Protein AF-A0AA36J0Y0-F1 (afdb_monomer_lite)

Radius of gyration: 24.02 Å; chains: 1; bounding box: 69×48×55 Å

pLDDT: mean 86.37, std 13.77, range [33.88, 96.88]

Organism: NCBI:txid2562239

Secondary structure (DSSP, 8-state):
-------TTTT-----HHHHHHHHHHHHS-HHHHHHHHHHHHHHHHHHHHHTHHHHHHHHHTS-HHHHHHHTT--HHHHHHHHHHTT-S-THHHHHHHH---SSSPPP--TTS-------SS-HHHHHHHHHHHHHHHHHSPPP---HHHHHHHHHHHHHHHHTTS-----SSHHHHHHHHTSS-----------PPP----

Sequence (202 aa):
MAKTSVRPMDAADHVEAVTNKALEANCNFHPDLIRLERKKSLLQAKLMAKKLEEQEELFHANLPHCLARVLEGKRILLWEQLLLRYNYDDMAVLRFMKEGVPLVGCHDSPDCYPLKLKPASLTEEDLAQSAVWRRKAMLNRRSAELDPSHVDHLEETAGEELQAGFLEGPFESERAVTEFFGHDRWSVVRRFVLVQGSEADR

Structure (mmCIF, N/CA/C/O backbone):
data_AF-A0AA36J0Y0-F1
#
_entry.id   AF-A0AA36J0Y0-F1
#
loop_
_atom_site.group_PDB
_atom_site.id
_atom_site.type_symbol
_atom_site.label_atom_id
_atom_site.label_alt_id
_atom_site.label_comp_id
_atom_site.label_asym_id
_atom_site.label_entity_id
_atom_site.label_seq_id
_atom_site.pdbx_PDB_ins_code
_atom_site.Cartn_x
_atom_site.Cartn_y
_atom_site.Cartn_z
_atom_site.occupancy
_atom_site.B_iso_or_equiv
_atom_site.auth_seq_id
_atom_site.auth_comp_id
_atom_site.auth_asym_id
_atom_site.auth_atom_id
_atom_site.pdbx_PDB_model_num
ATOM 1 N N . MET A 1 1 ? -48.295 18.769 -12.370 1.00 34.50 1 MET A N 1
ATOM 2 C CA . MET A 1 1 ? -47.453 17.854 -11.571 1.00 34.50 1 MET A CA 1
ATOM 3 C C . MET A 1 1 ? -46.026 17.983 -12.074 1.00 34.50 1 MET A C 1
ATOM 5 O O . MET A 1 1 ? -45.707 17.448 -13.128 1.00 34.50 1 MET A O 1
ATOM 9 N N . ALA A 1 2 ? -45.221 18.819 -11.416 1.00 33.88 2 ALA A N 1
ATOM 10 C CA . ALA A 1 2 ? -43.841 19.060 -11.822 1.00 33.88 2 ALA A CA 1
ATOM 11 C C . ALA A 1 2 ? -42.995 17.839 -11.446 1.00 33.88 2 ALA A C 1
ATOM 13 O O . ALA A 1 2 ? -42.980 17.432 -10.287 1.00 33.88 2 ALA A O 1
ATOM 14 N N . LYS A 1 3 ? -42.338 17.235 -12.440 1.00 43.72 3 LYS A N 1
ATOM 15 C CA . LYS A 1 3 ? -41.326 16.201 -12.221 1.00 43.72 3 LYS A CA 1
ATOM 16 C C . LYS A 1 3 ? -40.193 16.832 -11.418 1.00 43.72 3 LYS A C 1
ATOM 18 O O . LYS A 1 3 ? -39.594 17.801 -11.879 1.00 43.72 3 LYS A O 1
ATOM 23 N N . THR A 1 4 ? -39.927 16.307 -10.228 1.00 41.53 4 THR A N 1
ATOM 24 C CA . THR A 1 4 ? -38.763 16.679 -9.425 1.00 41.53 4 THR A CA 1
ATOM 25 C C . THR A 1 4 ? -37.516 16.398 -10.259 1.00 41.53 4 THR A C 1
ATOM 27 O O . THR A 1 4 ? -37.224 15.249 -10.586 1.00 41.53 4 THR A O 1
ATOM 30 N N . SER A 1 5 ? -36.840 17.457 -10.696 1.00 42.69 5 SER A N 1
ATOM 31 C CA . SER A 1 5 ? -35.603 17.354 -11.462 1.00 42.69 5 SER A CA 1
ATOM 32 C C . SER A 1 5 ? -34.499 16.906 -10.512 1.00 42.69 5 SER A C 1
ATOM 34 O O . SER A 1 5 ? -33.991 17.723 -9.751 1.00 42.69 5 SER A O 1
ATOM 36 N N . VAL A 1 6 ? -34.150 15.621 -10.542 1.00 45.47 6 VAL A N 1
ATOM 37 C CA . VAL A 1 6 ? -32.972 15.091 -9.843 1.00 45.47 6 VAL A CA 1
ATOM 38 C C . VAL A 1 6 ? -31.745 15.726 -10.490 1.00 45.47 6 VAL A C 1
ATOM 40 O O . VAL A 1 6 ? -31.506 15.525 -11.685 1.00 45.47 6 VAL A O 1
ATOM 43 N N . ARG A 1 7 ? -31.003 16.557 -9.753 1.00 50.50 7 ARG A N 1
ATOM 44 C CA . ARG A 1 7 ? -29.736 17.089 -10.261 1.00 50.50 7 ARG A CA 1
ATOM 45 C C . ARG A 1 7 ? -28.701 15.959 -10.254 1.00 50.50 7 ARG A C 1
ATOM 47 O O . ARG A 1 7 ? -28.748 15.113 -9.368 1.00 50.50 7 ARG A O 1
ATOM 54 N N . PRO A 1 8 ? -27.719 15.949 -11.170 1.00 49.47 8 PRO A N 1
ATOM 55 C CA . PRO A 1 8 ? -26.674 14.919 -11.206 1.00 49.47 8 PRO A CA 1
ATOM 56 C C . PRO A 1 8 ? -25.879 14.761 -9.895 1.00 49.47 8 PRO A C 1
ATOM 58 O O . PRO A 1 8 ? -25.329 13.695 -9.651 1.00 49.47 8 PRO A O 1
ATOM 61 N N . MET A 1 9 ? -25.842 15.803 -9.053 1.00 53.31 9 MET A N 1
ATOM 62 C CA . MET A 1 9 ? -25.218 15.780 -7.721 1.00 53.31 9 MET A CA 1
ATOM 63 C C . MET A 1 9 ? -26.113 15.175 -6.628 1.00 53.31 9 MET A C 1
ATOM 65 O O . MET A 1 9 ? -25.588 14.661 -5.651 1.00 53.31 9 MET A O 1
ATOM 69 N N . ASP A 1 10 ? -27.438 15.147 -6.807 1.00 47.75 10 ASP A N 1
ATOM 70 C CA . ASP A 1 10 ? -28.372 14.572 -5.822 1.00 47.75 10 ASP A CA 1
ATOM 71 C C . ASP A 1 10 ? -28.294 13.027 -5.784 1.00 47.75 10 ASP A C 1
ATOM 73 O O . ASP A 1 10 ? -28.895 12.384 -4.928 1.00 47.75 10 ASP A O 1
ATOM 77 N N . ALA A 1 11 ? -27.560 12.410 -6.719 1.00 50.78 11 ALA A N 1
ATOM 78 C CA . ALA A 1 11 ? -27.294 10.972 -6.757 1.00 50.78 11 ALA A CA 1
ATOM 79 C C . ALA A 1 11 ? -26.075 10.545 -5.908 1.00 50.78 11 ALA A C 1
ATOM 81 O O . ALA A 1 11 ? -25.795 9.350 -5.826 1.00 50.78 11 ALA A O 1
ATOM 82 N N . ALA A 1 12 ? -25.337 11.495 -5.315 1.00 52.06 12 ALA A N 1
ATOM 83 C CA . ALA A 1 12 ? -24.046 11.249 -4.663 1.00 52.06 12 ALA A CA 1
ATOM 84 C C . ALA A 1 12 ? -24.097 11.159 -3.123 1.00 52.06 12 ALA A C 1
ATOM 86 O O . ALA A 1 12 ? -23.091 10.813 -2.508 1.00 52.06 12 ALA A O 1
ATOM 87 N N . ASP A 1 13 ? -25.248 11.401 -2.491 1.00 53.84 13 ASP A N 1
ATOM 88 C CA . ASP A 1 13 ? -25.378 11.420 -1.026 1.00 53.84 13 ASP A CA 1
ATOM 89 C C . ASP A 1 13 ? -25.690 10.034 -0.438 1.00 53.84 13 ASP A C 1
ATOM 91 O O . ASP A 1 13 ? -26.648 9.855 0.317 1.00 53.84 13 ASP A O 1
ATOM 95 N N . HIS A 1 14 ? -24.886 9.017 -0.759 1.00 66.69 14 HIS A N 1
ATOM 96 C CA . HIS A 1 14 ? -24.928 7.768 0.007 1.00 66.69 14 HIS A CA 1
ATOM 97 C C . HIS A 1 14 ? -23.923 7.835 1.156 1.00 66.69 14 HIS A C 1
ATOM 99 O O . HIS A 1 14 ? -22.861 7.220 1.125 1.00 66.69 14 HIS A O 1
ATOM 105 N N . VAL A 1 15 ? -24.245 8.628 2.182 1.00 76.19 15 VAL A N 1
ATOM 106 C CA . VAL A 1 15 ? -23.547 8.498 3.463 1.00 76.19 15 VAL A CA 1
ATOM 107 C C . VAL A 1 15 ? -23.913 7.131 4.034 1.00 76.19 15 VAL A C 1
ATOM 109 O O . VAL A 1 15 ? -25.086 6.862 4.298 1.00 76.19 15 VAL A O 1
ATOM 112 N N . GLU A 1 16 ? -22.905 6.279 4.213 1.00 80.19 16 GLU A N 1
ATOM 113 C CA . GLU A 1 16 ? -23.070 4.935 4.765 1.00 80.19 16 GLU A CA 1
ATOM 114 C C . GLU A 1 16 ? -23.900 4.941 6.054 1.00 80.19 16 GLU A C 1
ATOM 116 O O . GLU A 1 16 ? -23.768 5.823 6.912 1.00 80.19 16 GLU A O 1
ATOM 121 N N . ALA A 1 17 ? -24.740 3.920 6.234 1.00 84.44 17 ALA A N 1
ATOM 122 C CA . ALA A 1 17 ? -25.667 3.856 7.366 1.00 84.44 17 ALA A CA 1
ATOM 123 C C . ALA A 1 17 ? -24.944 3.919 8.725 1.00 84.44 17 ALA A C 1
ATOM 125 O O . ALA A 1 17 ? -25.469 4.472 9.693 1.00 84.44 17 ALA A O 1
ATOM 126 N N . VAL A 1 18 ? -23.728 3.372 8.802 1.00 84.88 18 VAL A N 1
ATOM 127 C CA . VAL A 1 18 ? -22.871 3.438 9.997 1.00 84.88 18 VAL A CA 1
ATOM 128 C C . VAL A 1 18 ? -22.457 4.878 10.306 1.00 84.88 18 VAL A C 1
ATOM 130 O O . VAL A 1 18 ? -22.481 5.287 11.468 1.00 84.88 18 VAL A O 1
ATOM 133 N N . THR A 1 19 ? -22.142 5.670 9.282 1.00 87.50 19 THR A N 1
ATOM 134 C CA . THR A 1 19 ? -21.773 7.081 9.430 1.00 87.50 19 THR A CA 1
ATOM 135 C C . THR A 1 19 ? -22.965 7.907 9.902 1.00 87.50 19 THR A C 1
ATOM 137 O O . THR A 1 19 ? -22.822 8.680 10.847 1.00 87.50 19 THR A O 1
ATOM 140 N N . ASN A 1 20 ? -24.159 7.680 9.346 1.00 89.38 20 ASN A N 1
ATOM 141 C CA . ASN A 1 20 ? -25.379 8.346 9.818 1.00 89.38 20 ASN A CA 1
ATOM 142 C C . ASN A 1 20 ? -25.685 8.012 11.283 1.00 89.38 20 ASN A C 1
ATOM 144 O O . ASN A 1 20 ? -25.906 8.918 12.082 1.00 89.38 20 ASN A O 1
ATOM 148 N N . LYS A 1 21 ? -25.580 6.737 11.681 1.00 89.56 21 LYS A N 1
ATOM 149 C CA . LYS A 1 21 ? -25.723 6.326 13.090 1.00 89.56 21 LYS A CA 1
ATOM 150 C C . LYS A 1 21 ? -24.713 7.020 14.004 1.00 89.56 21 LYS A C 1
ATOM 152 O O . LYS A 1 21 ? -25.059 7.422 15.113 1.00 89.56 21 LYS A O 1
ATOM 157 N N . ALA A 1 22 ? -23.465 7.167 13.560 1.00 89.75 22 ALA A N 1
ATOM 158 C CA . ALA A 1 22 ? -22.437 7.860 14.330 1.00 89.75 22 ALA A CA 1
ATOM 159 C C . ALA A 1 22 ? -22.734 9.364 14.462 1.00 89.75 22 ALA A C 1
ATOM 161 O O . ALA A 1 22 ? -22.529 9.933 15.535 1.00 89.75 22 ALA A O 1
ATOM 162 N N . LEU A 1 23 ? -23.231 10.007 13.400 1.00 91.31 23 LEU A N 1
ATOM 163 C CA . LEU A 1 23 ? -23.661 11.407 13.426 1.00 91.31 23 LEU A CA 1
ATOM 164 C C . LEU A 1 23 ? -24.842 11.604 14.379 1.00 91.31 23 LEU A C 1
ATOM 166 O O . LEU A 1 23 ? -24.761 12.444 15.272 1.00 91.31 23 LEU A O 1
ATOM 170 N N . GLU A 1 24 ? -25.883 10.780 14.263 1.00 91.81 24 GLU A N 1
ATOM 171 C CA . GLU A 1 24 ? -27.038 10.800 15.164 1.00 91.81 24 GLU A CA 1
ATOM 172 C C . GLU A 1 24 ? -26.617 10.610 16.622 1.00 91.81 24 GLU A C 1
ATOM 174 O O . GLU A 1 24 ? -27.034 11.375 17.488 1.00 91.81 24 GLU A O 1
ATOM 179 N N . ALA A 1 25 ? -25.744 9.640 16.908 1.00 90.06 25 ALA A N 1
ATOM 180 C CA . ALA A 1 25 ? -25.217 9.436 18.252 1.00 90.06 25 ALA A CA 1
ATOM 181 C C . ALA A 1 25 ? -24.466 10.680 18.758 1.00 90.06 25 ALA A C 1
ATOM 183 O O . ALA A 1 25 ? -24.695 11.133 19.879 1.00 90.06 25 ALA A O 1
ATOM 184 N N . ASN A 1 26 ? -23.606 11.273 17.928 1.00 92.38 26 ASN A N 1
ATOM 185 C CA . ASN A 1 26 ? -22.858 12.467 18.314 1.00 92.38 26 ASN A CA 1
ATOM 186 C C . ASN A 1 26 ? -23.763 13.689 18.561 1.00 92.38 26 ASN A C 1
ATOM 188 O O . ASN A 1 26 ? -23.423 14.519 19.401 1.00 92.38 26 ASN A O 1
ATOM 192 N N . CYS A 1 27 ? -24.888 13.804 17.849 1.00 92.75 27 CYS A N 1
ATOM 193 C CA . CYS A 1 27 ? -25.840 14.906 18.001 1.00 92.75 27 CYS A CA 1
ATOM 194 C C . CYS A 1 27 ? -26.835 14.699 19.152 1.00 92.75 27 CYS A C 1
ATOM 196 O O . CYS A 1 27 ? -27.247 15.673 19.777 1.00 92.75 27 CYS A O 1
ATOM 198 N N . ASN A 1 28 ? -27.225 13.452 19.432 1.00 93.62 28 ASN A N 1
ATOM 199 C CA . ASN A 1 28 ? -28.293 13.138 20.384 1.00 93.62 28 ASN A CA 1
ATOM 200 C C . ASN A 1 28 ? -27.786 12.833 21.802 1.00 93.62 28 ASN A C 1
ATOM 202 O O . ASN A 1 28 ? -28.535 13.005 22.765 1.00 93.62 28 ASN A O 1
ATOM 206 N N . PHE A 1 29 ? -26.541 12.373 21.964 1.00 92.88 29 PHE A N 1
ATOM 207 C CA . PHE A 1 29 ? -25.979 12.076 23.284 1.00 92.88 29 PHE A CA 1
ATOM 208 C C . PHE A 1 29 ? -25.221 13.263 23.883 1.00 92.88 29 PHE A C 1
ATOM 210 O O . PHE A 1 29 ? -24.608 14.068 23.186 1.00 92.88 29 PHE A O 1
ATOM 217 N N . HIS A 1 30 ? -25.208 13.338 25.218 1.00 95.25 30 HIS A N 1
ATOM 218 C CA . HIS A 1 30 ? -24.431 14.351 25.929 1.00 95.25 30 HIS A CA 1
ATOM 219 C C . HIS A 1 30 ? -22.921 14.188 25.638 1.00 95.25 30 HIS A C 1
ATOM 221 O O . HIS A 1 30 ? -22.417 13.058 25.700 1.00 95.25 30 HIS A O 1
ATOM 227 N N . PRO A 1 31 ? -22.161 15.278 25.404 1.00 94.31 31 PRO A N 1
ATOM 228 C CA . PRO A 1 31 ? -20.739 15.214 25.044 1.00 94.31 31 PRO A CA 1
ATOM 229 C C . PRO A 1 31 ? -19.865 14.385 25.996 1.00 94.31 31 PRO A C 1
ATOM 231 O O . PRO A 1 31 ? -18.940 13.697 25.559 1.00 94.31 31 PRO A O 1
ATOM 234 N N . ASP A 1 32 ? -20.165 14.403 27.296 1.00 94.88 32 ASP A N 1
ATOM 235 C CA . ASP A 1 32 ? -19.413 13.628 28.292 1.00 94.88 32 ASP A CA 1
ATOM 236 C C . ASP A 1 32 ? -19.568 12.113 28.128 1.00 94.88 32 ASP A C 1
ATOM 238 O O . ASP A 1 32 ? -18.599 11.376 28.331 1.00 94.88 32 ASP A O 1
ATOM 242 N N . LEU A 1 33 ? -20.751 11.641 27.718 1.00 94.19 33 LEU A N 1
ATOM 243 C CA . LEU A 1 33 ? -20.985 10.219 27.455 1.00 94.19 33 LEU A CA 1
ATOM 244 C C . LEU A 1 33 ? -20.177 9.765 26.239 1.00 94.19 33 LEU A C 1
ATOM 246 O O . LEU A 1 33 ? -19.450 8.776 26.321 1.00 94.19 33 LEU A O 1
ATOM 250 N N . ILE A 1 34 ? -20.210 10.549 25.159 1.00 94.12 34 ILE A N 1
ATOM 251 C CA . ILE A 1 34 ? -19.419 10.298 23.946 1.00 94.12 34 ILE A CA 1
ATOM 252 C C . ILE A 1 34 ? -17.924 10.270 24.289 1.00 94.12 34 ILE A C 1
ATOM 254 O O . ILE A 1 34 ? -17.183 9.381 23.863 1.00 94.12 34 ILE A O 1
ATOM 258 N N . ARG A 1 35 ? -17.455 11.224 25.102 1.00 94.69 35 ARG A N 1
ATOM 259 C CA . ARG A 1 35 ? -16.059 11.274 25.552 1.00 94.69 35 ARG A CA 1
ATOM 260 C C . ARG A 1 35 ? -15.680 10.039 26.366 1.00 94.69 35 ARG A C 1
ATOM 262 O O . ARG A 1 35 ? -14.580 9.513 26.184 1.00 94.69 35 ARG A O 1
ATOM 269 N N . LEU A 1 36 ? -16.548 9.596 27.273 1.00 95.81 36 LEU A N 1
ATOM 270 C CA . LEU A 1 36 ? -16.321 8.404 28.088 1.00 95.81 36 LEU A CA 1
ATOM 271 C C . LEU A 1 36 ? -16.241 7.146 27.216 1.00 95.81 36 LEU A C 1
ATOM 273 O O . LEU A 1 36 ? -15.321 6.344 27.384 1.00 95.81 36 LEU A O 1
ATOM 277 N N . GLU A 1 37 ? -17.146 7.004 26.251 1.00 93.75 37 GLU A N 1
ATOM 278 C CA . GLU A 1 37 ? -17.161 5.877 25.322 1.00 93.75 37 GLU A CA 1
ATOM 279 C C . GLU A 1 37 ? -15.905 5.844 24.443 1.00 93.75 37 GLU A C 1
ATOM 281 O O . GLU A 1 37 ? -15.225 4.819 24.378 1.00 93.75 37 GLU A O 1
ATOM 286 N N . ARG A 1 38 ? -15.499 6.984 23.869 1.00 94.31 38 ARG A N 1
ATOM 287 C CA . ARG A 1 38 ? -14.243 7.093 23.104 1.00 94.31 38 ARG A CA 1
ATOM 288 C C . ARG A 1 38 ? -13.026 6.726 23.954 1.00 94.31 38 ARG A C 1
ATOM 290 O O . ARG A 1 38 ? -12.159 5.984 23.495 1.00 94.31 38 ARG A O 1
ATOM 297 N N . LYS A 1 39 ? -12.965 7.186 25.212 1.00 96.69 39 LYS A N 1
ATOM 298 C CA . LYS A 1 39 ? -11.892 6.809 26.153 1.00 96.69 39 LYS A CA 1
ATOM 299 C C . LYS A 1 39 ? -11.874 5.306 26.423 1.00 96.69 39 LYS A C 1
ATOM 301 O O . LYS A 1 39 ? -10.798 4.713 26.430 1.00 96.69 39 LYS A O 1
ATOM 306 N N . LYS A 1 40 ? -13.042 4.691 26.627 1.00 96.19 40 LYS A N 1
ATOM 307 C CA . LYS A 1 40 ? -13.176 3.243 26.829 1.00 96.19 40 LYS A CA 1
ATOM 308 C C . LYS A 1 40 ? -12.670 2.469 25.609 1.00 96.19 40 LYS A C 1
ATOM 310 O O . LYS A 1 40 ? -11.853 1.567 25.780 1.00 96.19 40 LYS A O 1
ATOM 315 N N . SER A 1 41 ? -13.092 2.840 24.402 1.00 94.12 41 SER A N 1
ATOM 316 C CA . SER A 1 41 ? -12.655 2.194 23.156 1.00 94.12 41 SER A CA 1
ATOM 317 C C . SER A 1 41 ? -11.147 2.336 22.934 1.00 94.12 41 SER A C 1
ATOM 319 O O . SER A 1 41 ? -10.467 1.351 22.652 1.00 94.12 41 SER A O 1
ATOM 321 N N . LEU A 1 42 ? -10.586 3.528 23.171 1.00 96.25 42 LEU A N 1
ATOM 322 C CA . LEU A 1 42 ? -9.139 3.754 23.104 1.00 96.25 42 LEU A CA 1
ATOM 323 C C . LEU A 1 42 ? -8.369 2.919 24.132 1.00 96.25 42 LEU A C 1
ATOM 325 O O . LEU A 1 42 ? -7.322 2.361 23.809 1.00 96.25 42 LEU A O 1
ATOM 329 N N . LEU A 1 43 ? -8.868 2.813 25.366 1.00 96.88 43 LEU A N 1
ATOM 330 C CA . LEU A 1 43 ? -8.240 1.984 26.394 1.00 96.88 43 LEU A CA 1
ATOM 331 C C . LEU A 1 43 ? -8.243 0.507 25.990 1.00 96.88 43 LEU A C 1
ATOM 333 O O . LEU A 1 43 ? -7.229 -0.169 26.143 1.00 96.88 43 LEU A O 1
ATOM 337 N N . GLN A 1 44 ? -9.350 0.016 25.432 1.00 95.50 44 GLN A N 1
ATOM 338 C CA . GLN A 1 44 ? -9.443 -1.354 24.932 1.00 95.50 44 GLN A CA 1
ATOM 339 C C . GLN A 1 44 ? -8.434 -1.617 23.809 1.00 95.50 44 GLN A C 1
ATOM 341 O O . GLN A 1 44 ? -7.709 -2.607 23.884 1.00 95.50 44 GLN A O 1
ATOM 346 N N . ALA A 1 45 ? -8.316 -0.708 22.837 1.00 95.81 45 ALA A N 1
ATOM 347 C CA . ALA A 1 45 ? -7.323 -0.815 21.770 1.00 95.81 45 ALA A CA 1
ATOM 348 C 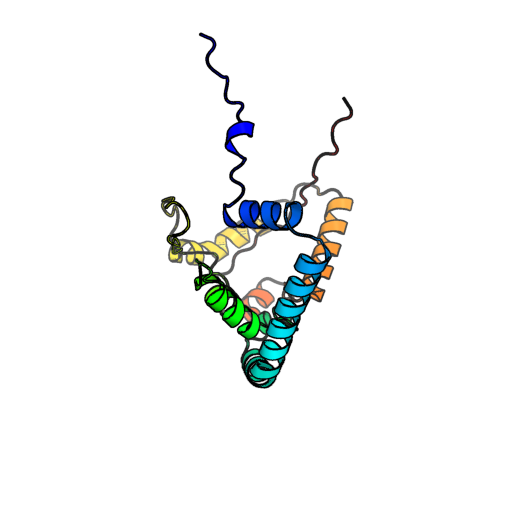C . ALA A 1 45 ? -5.883 -0.794 22.314 1.00 95.81 45 ALA A C 1
ATOM 350 O O . ALA A 1 45 ? -5.056 -1.598 21.895 1.00 95.81 45 ALA A O 1
ATOM 351 N N . LYS A 1 46 ? -5.578 0.058 23.305 1.00 96.12 46 LYS A N 1
ATOM 352 C CA . LYS A 1 46 ? -4.256 0.091 23.961 1.00 96.12 46 LYS A CA 1
ATOM 353 C C . LYS A 1 46 ? -3.927 -1.212 24.688 1.00 96.12 46 LYS A C 1
ATOM 355 O O . LYS A 1 46 ? -2.801 -1.692 24.594 1.00 96.12 46 LYS A O 1
ATOM 360 N N . LEU A 1 47 ? -4.896 -1.785 25.402 1.00 96.81 47 LEU A N 1
ATOM 361 C CA . LEU A 1 47 ? -4.719 -3.066 26.086 1.00 96.81 47 LEU A CA 1
ATOM 362 C C . LEU A 1 47 ? -4.507 -4.210 25.090 1.00 96.81 47 LEU A C 1
ATOM 364 O O . LEU A 1 47 ? -3.663 -5.064 25.335 1.00 96.81 47 LEU A O 1
ATOM 368 N N . MET A 1 48 ? -5.241 -4.220 23.975 1.00 96.38 48 MET A N 1
ATOM 369 C CA . MET A 1 48 ? -5.028 -5.185 22.891 1.00 96.38 48 MET A CA 1
ATOM 370 C C . MET A 1 48 ? -3.642 -5.030 22.274 1.00 96.38 48 MET A C 1
ATOM 372 O O . MET A 1 48 ? -2.934 -6.018 22.138 1.00 96.38 48 MET A O 1
ATOM 376 N N . ALA A 1 49 ? -3.221 -3.798 21.990 1.00 96.56 49 ALA A N 1
ATOM 377 C CA . ALA A 1 49 ? -1.913 -3.536 21.409 1.00 96.56 49 ALA A CA 1
ATOM 378 C C . ALA A 1 49 ? -0.774 -4.062 22.288 1.00 96.56 49 ALA A C 1
ATOM 380 O O . ALA A 1 49 ? 0.132 -4.706 21.783 1.00 96.56 49 ALA A O 1
ATOM 381 N N . LYS A 1 50 ? -0.861 -3.850 23.608 1.00 96.69 50 LYS A N 1
ATOM 382 C CA . LYS A 1 50 ? 0.127 -4.373 24.559 1.00 96.69 50 LYS A CA 1
ATOM 383 C C . LYS A 1 50 ? 0.148 -5.905 24.603 1.00 96.69 50 LYS A C 1
ATOM 385 O O . LYS A 1 50 ? 1.196 -6.500 24.791 1.00 96.69 50 LYS A O 1
ATOM 390 N N . LYS A 1 51 ? -1.006 -6.560 24.447 1.00 96.56 51 LYS A N 1
ATOM 391 C CA . LYS A 1 51 ? -1.078 -8.031 24.404 1.00 96.56 51 LYS A CA 1
ATOM 392 C C . LYS A 1 51 ? -0.474 -8.621 23.128 1.00 96.56 51 LYS A C 1
ATOM 394 O O . LYS A 1 51 ? -0.051 -9.767 23.159 1.00 96.56 51 LYS A O 1
ATOM 399 N N . LEU A 1 52 ? -0.488 -7.867 22.031 1.00 96.56 52 LEU A N 1
ATOM 400 C CA . LEU A 1 52 ? -0.011 -8.300 20.714 1.00 96.56 52 LEU A CA 1
ATOM 401 C C . LEU A 1 52 ? 1.426 -7.852 20.424 1.00 96.56 52 LEU A C 1
ATOM 403 O O . LEU A 1 52 ? 1.932 -8.160 19.355 1.00 96.56 52 LEU A O 1
ATOM 407 N N . GLU A 1 53 ? 2.074 -7.131 21.340 1.00 95.94 53 GLU A N 1
ATOM 408 C CA . GLU A 1 53 ? 3.373 -6.481 21.120 1.00 95.94 53 GLU A CA 1
ATOM 409 C C . GLU A 1 53 ? 4.451 -7.474 20.661 1.00 95.94 53 GLU A C 1
ATOM 411 O O . GLU A 1 53 ? 5.023 -7.294 19.592 1.00 95.94 53 GLU A O 1
ATOM 416 N N . GLU A 1 54 ? 4.619 -8.592 21.372 1.00 96.50 54 GLU A N 1
ATOM 417 C CA . GLU A 1 54 ? 5.576 -9.646 20.996 1.00 96.50 54 GLU A CA 1
ATOM 418 C C . GLU A 1 54 ? 5.253 -10.280 19.630 1.00 96.50 54 GLU A C 1
ATOM 420 O O . GLU A 1 54 ? 6.144 -10.595 18.844 1.00 96.50 54 GLU A O 1
ATOM 425 N N . GLN A 1 55 ? 3.967 -10.467 19.322 1.00 96.25 55 GLN A N 1
ATOM 426 C CA . GLN A 1 55 ? 3.538 -11.054 18.050 1.00 96.25 55 GLN A CA 1
ATOM 427 C C . GLN A 1 55 ? 3.761 -10.091 16.883 1.00 96.25 55 GLN A C 1
ATOM 429 O O . GLN A 1 55 ? 4.115 -10.530 15.791 1.00 96.25 55 GLN A O 1
ATOM 434 N N . GLU A 1 56 ? 3.569 -8.792 17.113 1.00 96.19 56 GLU A N 1
ATOM 435 C CA . GLU A 1 56 ? 3.863 -7.745 16.138 1.00 96.19 56 GLU A CA 1
ATOM 436 C C . GLU A 1 56 ? 5.359 -7.663 15.862 1.00 96.19 56 GLU A C 1
ATOM 438 O O . GLU A 1 56 ? 5.753 -7.639 14.703 1.00 96.19 56 GLU A O 1
ATOM 443 N N . GLU A 1 57 ? 6.204 -7.684 16.893 1.00 95.25 57 GLU A N 1
ATOM 444 C CA . GLU A 1 57 ? 7.660 -7.680 16.712 1.00 95.25 57 GLU A CA 1
ATOM 445 C C . GLU A 1 57 ? 8.127 -8.870 15.865 1.00 95.25 57 GLU A C 1
ATOM 447 O O . GLU A 1 57 ? 8.887 -8.698 14.911 1.00 95.25 57 GLU A O 1
ATOM 452 N N . LEU A 1 58 ? 7.612 -10.071 16.150 1.00 95.88 58 LEU A N 1
ATOM 453 C CA . LEU A 1 58 ? 7.892 -11.264 15.350 1.00 95.88 58 LEU A CA 1
ATOM 454 C C . LEU A 1 58 ? 7.352 -11.151 13.921 1.00 95.88 58 LEU A C 1
ATOM 456 O O . LEU A 1 58 ? 8.003 -11.606 12.981 1.00 95.88 58 LEU A O 1
ATOM 460 N N . PHE A 1 59 ? 6.169 -10.567 13.735 1.00 95.00 59 PHE A N 1
ATOM 461 C CA . PHE A 1 59 ? 5.597 -10.341 12.411 1.00 95.00 59 PHE A CA 1
ATOM 462 C C . PHE A 1 59 ? 6.472 -9.384 11.591 1.00 95.00 59 PHE A C 1
ATOM 464 O O . PHE A 1 59 ? 6.866 -9.728 10.477 1.00 95.00 59 PHE A O 1
ATOM 471 N N . HIS A 1 60 ? 6.850 -8.239 12.166 1.00 95.25 60 HIS A N 1
ATOM 472 C CA . HIS A 1 60 ? 7.707 -7.239 11.523 1.00 95.25 60 HIS A CA 1
ATOM 473 C C . HIS A 1 60 ? 9.104 -7.775 11.204 1.00 95.25 60 HIS A C 1
ATOM 475 O O . HIS A 1 60 ? 9.636 -7.484 10.137 1.00 95.25 60 HIS A O 1
ATOM 481 N N . ALA A 1 61 ? 9.672 -8.621 12.068 1.00 94.12 61 ALA A N 1
ATOM 482 C CA . ALA A 1 61 ? 10.970 -9.253 11.831 1.00 94.12 61 ALA A CA 1
ATOM 483 C C . ALA A 1 61 ? 10.985 -10.204 10.618 1.00 94.12 61 ALA A C 1
ATOM 485 O O . ALA A 1 61 ? 12.044 -10.441 10.040 1.00 94.12 61 ALA A O 1
ATOM 486 N N . ASN A 1 62 ? 9.828 -10.749 10.231 1.00 94.06 62 ASN A N 1
ATOM 487 C CA . ASN A 1 62 ? 9.697 -11.664 9.095 1.00 94.06 62 ASN A CA 1
ATOM 488 C C . ASN A 1 62 ? 9.298 -10.962 7.785 1.00 94.06 62 ASN A C 1
ATOM 490 O O . ASN A 1 62 ? 9.175 -11.627 6.754 1.00 94.06 62 ASN A O 1
ATOM 494 N N . LEU A 1 63 ? 9.074 -9.644 7.799 1.00 93.00 63 LEU A N 1
ATOM 495 C CA . LEU A 1 63 ? 8.678 -8.913 6.600 1.00 93.00 63 LEU A CA 1
ATOM 496 C C . LEU A 1 63 ? 9.844 -8.780 5.604 1.00 93.00 63 LEU A C 1
ATOM 498 O O . LEU A 1 63 ? 10.979 -8.509 6.002 1.00 93.00 63 LEU A O 1
ATOM 502 N N . PRO A 1 64 ? 9.574 -8.888 4.288 1.00 91.19 64 PRO A N 1
ATOM 503 C CA . PRO A 1 64 ? 10.528 -8.485 3.262 1.00 91.19 64 PRO A CA 1
ATOM 504 C C . PRO A 1 64 ? 10.966 -7.030 3.458 1.00 91.19 64 PRO A C 1
ATOM 506 O O . PRO A 1 64 ? 10.150 -6.184 3.818 1.00 91.19 64 PRO A O 1
ATOM 509 N N . HIS A 1 65 ? 12.229 -6.723 3.150 1.00 88.75 65 HIS A N 1
ATOM 510 C CA . HIS A 1 65 ? 12.831 -5.403 3.387 1.00 88.75 65 HIS A CA 1
ATOM 511 C C . HIS A 1 65 ? 11.986 -4.226 2.866 1.00 88.75 65 HIS A C 1
ATOM 513 O O . HIS A 1 65 ? 11.771 -3.252 3.586 1.00 88.75 65 HIS A O 1
ATOM 519 N N . CYS A 1 66 ? 11.466 -4.331 1.639 1.00 86.94 66 CYS A N 1
ATOM 520 C CA . CYS A 1 66 ? 10.638 -3.285 1.038 1.00 86.94 66 CYS A CA 1
ATOM 521 C C . CYS A 1 66 ? 9.335 -3.042 1.820 1.00 86.94 66 CYS A C 1
ATOM 523 O O . CYS A 1 66 ? 8.956 -1.897 2.039 1.00 86.94 66 CYS A O 1
ATOM 525 N N . LEU A 1 67 ? 8.674 -4.099 2.303 1.00 90.31 67 LEU A N 1
ATOM 526 C CA . LEU A 1 67 ? 7.454 -3.979 3.104 1.00 90.31 67 LEU A CA 1
ATOM 527 C C . LEU A 1 67 ? 7.756 -3.517 4.531 1.00 90.31 67 LEU A C 1
ATOM 529 O O . LEU A 1 67 ? 7.012 -2.702 5.068 1.00 90.31 67 LEU A O 1
ATOM 533 N N . ALA A 1 68 ? 8.853 -3.987 5.127 1.00 91.88 68 ALA A N 1
ATOM 534 C CA . ALA A 1 68 ? 9.256 -3.621 6.482 1.00 91.88 68 ALA A CA 1
ATOM 535 C C . ALA A 1 68 ? 9.435 -2.101 6.635 1.00 91.88 68 ALA A C 1
ATOM 537 O O . ALA A 1 68 ? 8.940 -1.530 7.603 1.00 91.88 68 ALA A O 1
ATOM 538 N N . ARG A 1 69 ? 10.053 -1.434 5.646 1.00 91.19 69 ARG A N 1
ATOM 539 C CA . ARG A 1 69 ? 10.199 0.035 5.630 1.00 91.19 69 ARG A CA 1
ATOM 540 C C . ARG A 1 69 ? 8.847 0.750 5.615 1.00 91.19 69 ARG A C 1
ATOM 542 O O . ARG A 1 69 ? 8.607 1.646 6.413 1.00 91.19 69 ARG A O 1
ATOM 549 N N . VAL A 1 70 ? 7.941 0.336 4.729 1.00 91.56 70 VAL A N 1
ATOM 550 C CA . VAL A 1 70 ? 6.627 0.984 4.567 1.00 91.56 70 VAL A CA 1
ATOM 551 C C . VAL A 1 70 ? 5.713 0.733 5.763 1.00 91.56 70 VAL A C 1
ATOM 553 O O . VAL A 1 70 ? 4.904 1.591 6.126 1.00 91.56 70 VAL A O 1
ATOM 556 N N . LEU A 1 71 ? 5.809 -0.450 6.368 1.00 92.81 71 LEU A N 1
ATOM 557 C CA . LEU A 1 71 ? 4.970 -0.867 7.487 1.00 92.81 71 LEU A CA 1
ATOM 558 C C . LEU A 1 71 ? 5.554 -0.485 8.849 1.00 92.81 71 LEU A C 1
ATOM 560 O O . LEU A 1 71 ? 4.889 -0.717 9.860 1.00 92.81 71 LEU A O 1
ATOM 564 N N . GLU A 1 72 ? 6.726 0.147 8.893 1.00 91.50 72 GLU A N 1
ATOM 565 C CA . GLU A 1 72 ? 7.385 0.534 10.135 1.00 91.50 72 GLU A CA 1
ATOM 566 C C . GLU A 1 72 ? 6.440 1.329 11.056 1.00 91.50 72 GLU A C 1
ATOM 568 O O . GLU A 1 72 ? 5.727 2.255 10.652 1.00 91.50 72 GLU A O 1
ATOM 573 N N . GLY A 1 73 ? 6.374 0.903 12.320 1.00 91.25 73 GLY A N 1
ATOM 574 C CA . GLY A 1 73 ? 5.517 1.506 13.342 1.00 91.25 73 GLY A CA 1
ATOM 575 C C . GLY A 1 73 ? 4.014 1.224 13.200 1.00 91.25 73 GLY A C 1
ATOM 576 O O . GLY A 1 73 ? 3.244 1.583 14.097 1.00 91.25 73 GLY A O 1
ATOM 577 N N . LYS A 1 74 ? 3.558 0.562 12.126 1.00 93.88 74 LYS A N 1
ATOM 578 C CA . LYS A 1 74 ? 2.148 0.182 11.954 1.00 93.88 74 LYS A CA 1
ATOM 579 C C . LYS A 1 74 ? 1.849 -1.114 12.709 1.00 93.88 74 LYS A C 1
ATOM 581 O O . LYS A 1 74 ? 2.559 -2.105 12.592 1.00 93.88 74 LYS A O 1
ATOM 586 N N . ARG A 1 75 ? 0.752 -1.120 13.469 1.00 95.44 75 ARG A N 1
ATOM 587 C CA . ARG A 1 75 ? 0.291 -2.286 14.243 1.00 95.44 75 AR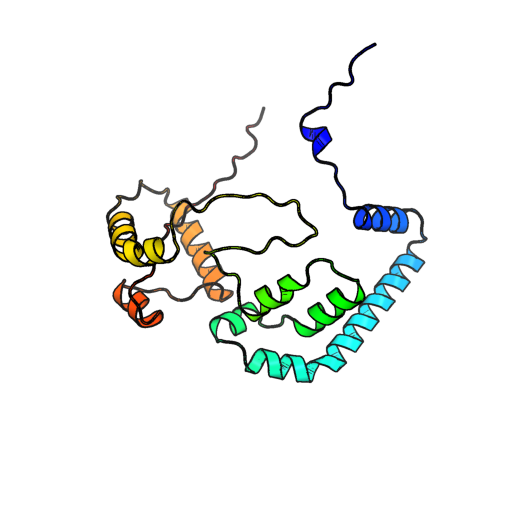G A CA 1
ATOM 588 C C . ARG A 1 75 ? -0.746 -3.076 13.442 1.00 95.44 75 ARG A C 1
ATOM 590 O O . ARG A 1 75 ? -1.948 -2.839 13.588 1.00 95.44 75 ARG A O 1
ATOM 597 N N . ILE A 1 76 ? -0.275 -3.940 12.544 1.00 95.75 76 ILE A N 1
ATOM 598 C CA . ILE A 1 76 ? -1.103 -4.671 11.575 1.00 95.75 76 ILE A CA 1
ATOM 599 C C . ILE A 1 76 ? -1.979 -5.734 12.251 1.00 95.75 76 ILE A C 1
ATOM 601 O O . ILE A 1 76 ? -3.162 -5.841 11.930 1.00 95.75 76 ILE A O 1
ATOM 605 N N . LEU A 1 77 ? -1.454 -6.468 13.230 1.00 96.19 77 LEU A N 1
ATOM 606 C CA . LEU A 1 77 ? -2.207 -7.454 14.012 1.00 96.19 77 LEU A CA 1
ATOM 607 C C . LEU A 1 77 ? -3.226 -6.787 14.942 1.00 96.19 77 LEU A C 1
ATOM 609 O O . LEU A 1 77 ? -4.330 -7.301 15.123 1.00 96.19 77 LEU A O 1
ATOM 613 N N . LEU A 1 78 ? -2.906 -5.619 15.514 1.00 96.75 78 LEU A N 1
ATOM 614 C CA . LEU A 1 78 ? -3.914 -4.840 16.247 1.00 96.75 78 LEU A CA 1
ATOM 615 C C . LEU A 1 78 ? -5.062 -4.439 15.321 1.00 96.75 78 LEU A C 1
ATOM 617 O O . LEU A 1 78 ? -6.227 -4.555 15.699 1.00 96.75 78 LEU A O 1
ATOM 621 N N . TRP A 1 79 ? -4.728 -3.943 14.132 1.00 96.81 79 TRP A N 1
ATOM 622 C CA . TRP A 1 79 ? -5.720 -3.545 13.146 1.00 96.81 79 TRP A CA 1
ATOM 623 C C . TRP A 1 79 ? -6.601 -4.730 12.734 1.00 96.81 79 TRP A C 1
ATOM 625 O O . TRP A 1 79 ? -7.820 -4.601 12.782 1.00 96.81 79 TRP A O 1
ATOM 635 N N . GLU A 1 80 ? -6.021 -5.907 12.491 1.00 96.62 80 GLU A N 1
ATOM 636 C CA . GLU A 1 80 ? -6.750 -7.165 12.265 1.00 96.62 80 GLU A CA 1
ATOM 637 C C . GLU A 1 80 ? -7.764 -7.475 13.375 1.00 96.62 80 GLU A C 1
ATOM 639 O O . GLU A 1 80 ? -8.942 -7.708 13.095 1.00 96.62 80 GLU A O 1
ATOM 644 N N . GLN A 1 81 ? -7.351 -7.407 14.644 1.00 96.44 81 GLN A N 1
ATOM 645 C CA . GLN A 1 81 ? -8.258 -7.648 15.771 1.00 96.44 81 GLN A CA 1
ATOM 646 C C . GLN A 1 81 ? -9.385 -6.609 15.859 1.00 96.44 81 GLN A C 1
ATOM 648 O O . GLN A 1 81 ? -10.504 -6.938 16.260 1.00 96.44 81 GLN A O 1
ATOM 653 N N . LEU A 1 82 ? -9.115 -5.354 15.491 1.00 95.88 82 LEU A N 1
ATOM 654 C CA . LEU A 1 82 ? -10.135 -4.308 15.453 1.00 95.88 82 LEU A CA 1
ATOM 655 C C . LEU A 1 82 ? -11.141 -4.551 14.322 1.00 95.88 82 LEU A C 1
ATOM 657 O O . LEU A 1 82 ? -12.341 -4.459 14.574 1.00 95.88 82 LEU A O 1
ATOM 661 N N . LEU A 1 83 ? -10.682 -4.911 13.121 1.00 95.12 83 LEU A N 1
ATOM 662 C CA . LEU A 1 83 ? -11.560 -5.225 11.990 1.00 95.12 83 LEU A CA 1
ATOM 663 C C . LEU A 1 83 ? -12.499 -6.392 12.318 1.00 95.12 83 LEU A C 1
ATOM 665 O O . LEU A 1 83 ? -13.713 -6.266 12.157 1.00 95.12 83 LEU A O 1
ATOM 669 N N . LEU A 1 84 ? -11.960 -7.478 12.883 1.00 94.88 84 LEU A N 1
ATOM 670 C CA . LEU A 1 84 ? -12.755 -8.630 13.322 1.00 94.88 84 LEU A CA 1
ATOM 671 C C . LEU A 1 84 ? -13.787 -8.239 14.382 1.00 94.88 84 LEU A C 1
ATOM 673 O O . LEU A 1 84 ? -14.953 -8.619 14.308 1.00 94.88 84 LEU A O 1
ATOM 677 N N . ARG A 1 85 ? -13.372 -7.445 15.372 1.00 93.50 85 ARG A N 1
ATOM 678 C CA . ARG A 1 85 ? -14.246 -7.030 16.471 1.00 93.50 85 ARG A CA 1
ATOM 679 C C . ARG A 1 85 ? -15.423 -6.175 16.008 1.00 93.50 85 ARG A C 1
ATOM 681 O O . ARG A 1 85 ? -16.500 -6.273 16.594 1.00 93.50 85 ARG A O 1
ATOM 688 N N . TYR A 1 86 ? -15.202 -5.309 15.025 1.00 91.25 86 TYR A N 1
ATOM 689 C CA . TYR A 1 86 ? -16.239 -4.436 14.480 1.00 91.25 86 TYR A CA 1
ATOM 690 C C . TYR A 1 86 ? -16.959 -5.038 13.270 1.00 91.25 86 TYR A C 1
ATOM 692 O O . TYR A 1 86 ? -17.785 -4.352 12.675 1.00 91.25 86 TYR A O 1
ATOM 700 N N . ASN A 1 87 ? -16.703 -6.316 12.962 1.00 91.19 87 ASN A N 1
ATOM 701 C CA . ASN A 1 87 ? -17.317 -7.043 11.857 1.00 91.19 87 ASN A CA 1
ATOM 702 C C . ASN A 1 87 ? -17.167 -6.286 10.529 1.00 91.19 87 ASN A C 1
ATOM 704 O O . ASN A 1 87 ? -18.153 -6.031 9.834 1.00 91.19 87 ASN A O 1
ATOM 708 N N . TYR A 1 88 ? -15.928 -5.882 10.229 1.00 90.62 88 TYR A N 1
ATOM 709 C CA . TYR A 1 88 ? -15.586 -5.324 8.927 1.00 90.62 88 TYR A CA 1
ATOM 710 C C . TYR A 1 88 ? -15.889 -6.348 7.830 1.00 90.62 88 TYR A C 1
ATOM 712 O O . TYR A 1 88 ? -15.684 -7.548 8.011 1.00 90.62 88 TYR A O 1
ATOM 720 N N . ASP A 1 89 ? -16.427 -5.866 6.721 1.00 87.50 89 ASP A N 1
ATOM 721 C CA . ASP A 1 89 ? -17.002 -6.670 5.648 1.00 87.50 89 ASP A CA 1
ATOM 722 C C . ASP A 1 89 ? -15.954 -7.210 4.665 1.00 87.50 89 ASP A C 1
ATOM 724 O O . ASP A 1 89 ? -16.130 -8.311 4.147 1.00 87.50 89 ASP A O 1
ATOM 728 N N . ASP A 1 90 ? -14.841 -6.499 4.462 1.00 90.31 90 ASP A N 1
ATOM 729 C CA . ASP A 1 90 ? -13.744 -6.929 3.587 1.00 90.31 90 ASP A CA 1
ATOM 730 C C . ASP A 1 90 ? -12.457 -7.270 4.358 1.00 90.31 90 ASP A C 1
ATOM 732 O O . ASP A 1 90 ? -11.522 -6.479 4.496 1.00 90.31 90 ASP A O 1
ATOM 736 N N . MET A 1 91 ? -12.357 -8.508 4.836 1.00 91.38 91 MET A N 1
ATOM 737 C CA . MET A 1 91 ? -11.150 -8.974 5.528 1.00 91.38 91 MET A CA 1
ATOM 738 C C . MET A 1 91 ? -9.956 -9.233 4.588 1.00 91.38 91 MET A C 1
ATOM 740 O O . MET A 1 91 ? -8.835 -9.411 5.076 1.00 91.38 91 MET A O 1
ATOM 744 N N . ALA A 1 92 ? -10.141 -9.217 3.259 1.00 90.00 92 ALA A N 1
ATOM 745 C CA . ALA A 1 92 ? -9.045 -9.423 2.307 1.00 90.00 92 ALA A CA 1
ATOM 746 C C . ALA A 1 92 ? -8.027 -8.270 2.340 1.00 90.00 92 ALA A C 1
ATOM 748 O O . ALA A 1 92 ? -6.864 -8.461 1.979 1.00 90.00 92 ALA A O 1
ATOM 749 N N . VAL A 1 93 ? -8.420 -7.105 2.869 1.00 90.69 93 VAL A N 1
ATOM 750 C CA . VAL A 1 93 ? -7.533 -5.954 3.081 1.00 90.69 93 VAL A CA 1
ATOM 751 C C . VAL A 1 93 ? -6.285 -6.302 3.907 1.00 90.69 93 VAL A C 1
ATOM 753 O O . VAL A 1 93 ? -5.204 -5.765 3.666 1.00 90.69 93 VAL A O 1
ATOM 756 N N . LEU A 1 94 ? -6.389 -7.255 4.840 1.00 93.06 94 LEU A N 1
ATOM 757 C CA . LEU A 1 94 ? -5.250 -7.703 5.643 1.00 93.06 94 LEU A CA 1
ATOM 758 C C . LEU A 1 94 ? -4.211 -8.444 4.812 1.00 93.06 94 LEU A C 1
ATOM 760 O O . LEU A 1 94 ? -3.018 -8.220 4.999 1.00 93.06 94 LEU A O 1
ATOM 764 N N . ARG A 1 95 ? -4.660 -9.301 3.888 1.00 92.25 95 ARG A N 1
ATOM 765 C CA . ARG A 1 95 ? -3.776 -10.005 2.953 1.00 92.25 95 ARG A CA 1
ATOM 766 C C . ARG A 1 95 ? -2.971 -8.988 2.153 1.00 92.25 95 ARG A C 1
ATOM 768 O O . ARG A 1 95 ? -1.751 -9.065 2.124 1.00 92.25 95 ARG A O 1
ATOM 775 N N . PHE A 1 96 ? -3.643 -7.980 1.602 1.00 90.88 96 PHE A N 1
ATOM 776 C CA . PHE A 1 96 ? -2.993 -6.936 0.812 1.00 90.88 96 PHE A CA 1
ATOM 777 C C . PHE A 1 96 ? -1.988 -6.103 1.608 1.00 90.88 96 PHE A C 1
ATOM 779 O O . PHE A 1 96 ? -0.937 -5.750 1.082 1.00 90.88 96 PHE A O 1
ATOM 786 N N . MET A 1 97 ? -2.263 -5.821 2.882 1.00 91.50 97 MET A N 1
ATOM 787 C CA . MET A 1 97 ? -1.301 -5.120 3.735 1.00 91.50 97 MET A CA 1
ATOM 788 C C . MET A 1 97 ? -0.092 -5.986 4.109 1.00 91.50 97 MET A C 1
ATOM 790 O O . MET A 1 97 ? 0.989 -5.441 4.298 1.00 91.50 97 MET A O 1
ATOM 794 N N . LYS A 1 98 ? -0.256 -7.311 4.221 1.00 91.38 98 LYS A N 1
ATOM 795 C CA . LYS A 1 98 ? 0.825 -8.249 4.580 1.00 91.38 98 LYS A CA 1
ATOM 796 C C . LYS A 1 98 ? 1.678 -8.670 3.377 1.00 91.38 98 LYS A C 1
ATOM 798 O O . LYS A 1 98 ? 2.880 -8.853 3.527 1.00 91.38 98 LYS A O 1
ATOM 803 N N . GLU A 1 99 ? 1.065 -8.830 2.207 1.00 89.94 99 GLU A N 1
ATOM 804 C CA . GLU A 1 99 ? 1.686 -9.420 1.008 1.00 89.94 99 GLU A CA 1
ATOM 805 C C . GLU A 1 99 ? 1.919 -8.399 -0.117 1.00 89.94 99 GLU A C 1
ATOM 807 O O . GLU A 1 99 ? 2.703 -8.649 -1.031 1.00 89.94 99 GLU A O 1
ATOM 812 N N . GLY A 1 100 ? 1.262 -7.240 -0.052 1.00 88.75 100 GLY A N 1
ATOM 813 C CA . GLY A 1 100 ? 1.187 -6.275 -1.144 1.00 88.75 100 GLY A CA 1
ATOM 814 C C . GLY A 1 100 ? -0.057 -6.461 -2.019 1.00 88.75 100 GLY A C 1
ATOM 815 O O . GLY A 1 100 ? -0.790 -7.449 -1.930 1.00 88.75 100 GLY A O 1
ATOM 816 N N . VAL A 1 101 ? -0.313 -5.472 -2.876 1.00 88.94 101 VAL A N 1
ATOM 817 C CA . VAL A 1 101 ? -1.446 -5.480 -3.811 1.00 88.94 101 VAL A CA 1
ATOM 818 C C . VAL A 1 101 ? -0.944 -5.886 -5.198 1.00 88.94 101 VAL A C 1
ATOM 820 O O . VAL A 1 101 ? -0.087 -5.189 -5.749 1.00 88.94 101 VAL A O 1
ATOM 823 N N . PRO A 1 102 ? -1.465 -6.969 -5.804 1.00 88.75 102 PRO A N 1
ATOM 824 C CA . PRO A 1 102 ? -1.160 -7.269 -7.196 1.00 88.75 102 PRO A CA 1
ATOM 825 C C . PRO A 1 102 ? -1.710 -6.143 -8.078 1.00 88.75 102 PRO A C 1
ATOM 827 O O . PRO A 1 102 ? -2.868 -5.760 -7.952 1.00 88.75 102 PRO A O 1
ATOM 830 N N . LEU A 1 103 ? -0.882 -5.593 -8.967 1.00 87.50 103 LEU A N 1
ATOM 831 C CA . LEU A 1 103 ? -1.294 -4.517 -9.884 1.00 87.50 103 LEU A CA 1
ATOM 832 C C . LEU A 1 103 ? -1.899 -5.040 -11.192 1.00 87.50 103 LEU A C 1
ATOM 834 O O . LEU A 1 103 ? -2.468 -4.275 -11.970 1.00 87.50 103 LEU A O 1
ATOM 838 N N . VAL A 1 104 ? -1.710 -6.328 -11.464 1.00 88.31 104 VAL A N 1
ATOM 839 C CA . VAL A 1 104 ? -2.146 -7.003 -12.683 1.00 88.31 104 VAL A CA 1
ATOM 840 C C . VAL A 1 104 ? -2.846 -8.302 -12.319 1.00 88.31 104 VAL A C 1
ATOM 842 O O . VAL A 1 104 ? -2.649 -8.836 -11.227 1.00 88.31 104 VAL A O 1
ATOM 845 N N . GLY A 1 105 ? -3.643 -8.796 -13.259 1.00 86.56 105 GLY A N 1
ATOM 846 C CA . GLY A 1 105 ? -4.347 -10.062 -13.145 1.00 86.56 105 GLY A CA 1
ATOM 847 C C . GLY A 1 105 ? -5.826 -9.923 -12.845 1.00 86.56 105 GLY A C 1
ATOM 848 O O . GLY A 1 105 ? -6.442 -8.880 -13.074 1.00 86.56 105 GLY A O 1
ATOM 849 N N . CYS A 1 106 ? -6.416 -11.029 -12.406 1.00 85.25 106 CYS A N 1
ATOM 850 C CA . CYS A 1 106 ? -7.822 -11.073 -12.034 1.00 85.25 106 CYS A CA 1
ATOM 851 C C . CYS A 1 106 ? -7.961 -10.685 -10.565 1.00 85.25 106 CYS A C 1
ATOM 853 O O . CYS A 1 106 ? -7.382 -11.327 -9.692 1.00 85.25 106 CYS A O 1
ATOM 855 N N . HIS A 1 107 ? -8.738 -9.639 -10.303 1.00 83.19 107 HIS A N 1
ATOM 856 C CA . HIS A 1 107 ? -9.058 -9.228 -8.945 1.00 83.19 107 HIS A CA 1
ATOM 857 C C . HIS A 1 107 ? -10.365 -9.864 -8.494 1.00 83.19 107 HIS A C 1
ATOM 859 O O . HIS A 1 107 ? -11.345 -9.890 -9.244 1.00 83.19 107 HIS A O 1
ATOM 865 N N . ASP A 1 108 ? -10.368 -10.330 -7.251 1.00 82.62 108 ASP A N 1
ATOM 866 C CA . ASP A 1 108 ? -11.586 -10.726 -6.562 1.00 82.62 108 ASP A CA 1
ATOM 867 C C . ASP A 1 108 ? -12.497 -9.499 -6.387 1.00 82.62 108 ASP A C 1
ATOM 869 O O . ASP A 1 108 ? -12.024 -8.372 -6.223 1.00 82.62 108 ASP A O 1
ATOM 873 N N . SER A 1 109 ? -13.811 -9.715 -6.417 1.00 80.75 109 SER A N 1
ATOM 874 C CA . SER A 1 109 ? -14.792 -8.691 -6.053 1.00 80.75 109 SER A CA 1
ATOM 875 C C . SER A 1 109 ? -15.328 -9.041 -4.669 1.00 80.75 109 SER A C 1
ATOM 877 O O . SER A 1 109 ? -15.984 -10.077 -4.554 1.00 80.75 109 SER A O 1
ATOM 879 N N . PRO A 1 110 ? -15.069 -8.227 -3.632 1.00 81.06 110 PRO A N 1
ATOM 880 C CA . PRO A 1 110 ? -15.693 -8.440 -2.337 1.00 81.06 110 PRO A CA 1
ATOM 881 C C . PRO A 1 110 ? -17.212 -8.261 -2.449 1.00 81.06 110 PRO A C 1
ATOM 883 O O . PRO A 1 110 ? -17.691 -7.435 -3.230 1.00 81.06 110 PRO A O 1
ATOM 886 N N . ASP A 1 111 ? -17.965 -9.014 -1.646 1.00 83.00 111 ASP A N 1
ATOM 887 C CA . ASP A 1 111 ? -19.435 -9.038 -1.687 1.00 83.00 111 ASP A CA 1
ATOM 888 C C . ASP A 1 111 ? -20.078 -7.684 -1.336 1.00 83.00 111 ASP A C 1
ATOM 890 O O . ASP A 1 111 ? -21.227 -7.424 -1.696 1.00 83.00 111 ASP A O 1
ATOM 894 N N . CYS A 1 112 ? -19.345 -6.805 -0.644 1.00 79.62 112 CYS A N 1
ATOM 895 C CA . CYS A 1 112 ? -19.810 -5.471 -0.271 1.00 79.62 112 CYS A CA 1
ATOM 896 C C . CYS A 1 112 ? -19.835 -4.466 -1.437 1.00 79.62 112 CYS A C 1
ATOM 898 O O . CYS A 1 112 ? -20.411 -3.388 -1.287 1.00 79.62 112 CYS A O 1
ATOM 900 N N . TYR A 1 113 ? -19.287 -4.809 -2.611 1.00 80.69 113 TYR A N 1
ATOM 901 C CA . TYR A 1 113 ? -19.299 -3.942 -3.792 1.00 80.69 113 TYR A CA 1
ATOM 902 C C . TYR A 1 113 ? -20.019 -4.578 -4.989 1.00 80.69 113 TYR A C 1
ATOM 904 O O . TYR A 1 113 ? -19.928 -5.786 -5.218 1.00 80.69 113 TYR A O 1
ATOM 912 N N . PRO A 1 114 ? -20.712 -3.774 -5.821 1.00 82.44 114 PRO A N 1
ATOM 913 C CA . PRO A 1 114 ? -21.347 -4.283 -7.027 1.00 82.44 114 PRO A CA 1
ATOM 914 C C . PRO A 1 114 ? -20.302 -4.769 -8.039 1.00 82.44 114 PRO A C 1
ATOM 916 O O . PRO A 1 114 ? -19.362 -4.048 -8.386 1.00 82.44 114 PRO A O 1
ATOM 919 N N . LEU A 1 115 ? -20.519 -5.971 -8.580 1.00 85.44 115 LEU A N 1
ATOM 920 C CA . LEU A 1 115 ? -19.634 -6.560 -9.580 1.00 85.44 115 LEU A CA 1
ATOM 921 C C . LEU A 1 115 ? -19.609 -5.708 -10.857 1.00 85.44 115 LEU A C 1
ATOM 923 O O . LEU A 1 115 ? -20.626 -5.520 -11.529 1.00 85.44 115 LEU A O 1
ATOM 927 N N . LYS A 1 116 ? -18.414 -5.256 -11.243 1.00 84.25 116 LYS A N 1
ATOM 928 C CA . LYS A 1 116 ? -18.171 -4.578 -12.519 1.00 84.25 116 LYS A CA 1
ATOM 929 C C . LYS A 1 116 ? -17.197 -5.381 -13.367 1.00 84.25 116 LYS A C 1
ATOM 931 O O . LYS A 1 116 ? -15.983 -5.249 -13.230 1.00 84.25 116 LYS A O 1
ATOM 936 N N . LEU A 1 117 ? -17.734 -6.165 -14.296 1.00 85.44 117 LEU A N 1
ATOM 937 C CA . LEU A 1 117 ? -16.916 -6.922 -15.235 1.00 85.44 117 LEU A CA 1
ATOM 938 C C . LEU A 1 117 ? -16.218 -5.974 -16.223 1.00 85.44 117 LEU A C 1
ATOM 940 O O . LEU A 1 117 ? -16.869 -5.253 -16.982 1.00 85.44 117 LEU A O 1
ATOM 944 N N . LYS A 1 118 ? -14.884 -5.995 -16.230 1.00 85.94 118 LYS A N 1
ATOM 945 C CA . LYS A 1 118 ? -14.056 -5.367 -17.262 1.00 85.94 118 LYS A CA 1
ATOM 946 C C . LYS A 1 118 ? -13.170 -6.444 -17.891 1.00 85.94 118 LYS A C 1
ATOM 948 O O . LYS A 1 118 ? -12.288 -6.947 -17.201 1.00 85.94 118 LYS A O 1
ATOM 953 N N . PRO A 1 119 ? -13.396 -6.826 -19.160 1.00 87.56 119 PRO A N 1
ATOM 954 C CA . PRO A 1 119 ? -12.585 -7.853 -19.798 1.00 87.56 119 PRO A CA 1
ATOM 955 C C . PRO A 1 119 ? -11.143 -7.369 -19.971 1.00 87.56 119 PRO A C 1
ATOM 957 O O . PRO A 1 119 ? -10.903 -6.217 -20.345 1.00 87.56 119 PRO A O 1
ATOM 960 N N . ALA A 1 120 ? -10.184 -8.260 -19.718 1.00 87.31 120 ALA A N 1
ATOM 961 C CA . ALA A 1 120 ? -8.776 -7.977 -19.943 1.00 87.31 120 ALA A CA 1
ATOM 962 C C . ALA A 1 120 ? -8.520 -7.766 -21.443 1.00 87.31 120 ALA A C 1
ATOM 964 O O . ALA A 1 120 ? -8.898 -8.588 -22.274 1.00 87.31 120 ALA A O 1
ATOM 965 N N . SER A 1 121 ? -7.874 -6.654 -21.794 1.00 89.69 121 SER A N 1
ATOM 966 C CA . SER A 1 121 ? -7.453 -6.386 -23.180 1.00 89.69 121 SER A CA 1
ATOM 967 C C . SER A 1 121 ? -6.121 -7.054 -23.533 1.00 89.69 121 SER A C 1
ATOM 969 O O . SER A 1 121 ? -5.738 -7.086 -24.697 1.00 89.69 121 SER A O 1
ATOM 971 N N . LEU A 1 122 ? -5.394 -7.526 -22.521 1.00 90.62 122 LEU A N 1
ATOM 972 C CA . LEU A 1 122 ? -4.050 -8.073 -22.613 1.00 90.62 122 LEU A CA 1
ATOM 973 C C . LEU A 1 122 ? -3.858 -9.075 -21.474 1.00 90.62 122 LEU A C 1
ATOM 975 O O . LEU A 1 122 ? -4.287 -8.798 -20.352 1.00 90.62 122 LEU A O 1
ATOM 979 N N . THR A 1 123 ? -3.214 -10.206 -21.746 1.00 92.19 123 THR A N 1
ATOM 980 C CA . THR A 1 123 ? -2.876 -11.179 -20.701 1.00 92.19 123 THR A CA 1
ATOM 981 C C . THR A 1 123 ? -1.642 -10.735 -19.906 1.00 92.19 123 THR A C 1
ATOM 983 O O . THR A 1 123 ? -0.851 -9.907 -20.366 1.00 92.19 123 THR A O 1
ATOM 986 N N . GLU A 1 124 ? -1.453 -11.281 -18.702 1.00 91.31 124 GLU A N 1
ATOM 987 C CA . GLU A 1 124 ? -0.239 -11.033 -17.907 1.00 91.31 124 GLU A CA 1
ATOM 988 C C . GLU A 1 124 ? 1.028 -11.503 -18.632 1.00 91.31 124 GLU A C 1
ATOM 990 O O . GLU A 1 124 ? 2.065 -10.838 -18.582 1.00 91.31 124 GLU A O 1
ATOM 995 N N . GLU A 1 125 ? 0.933 -12.617 -19.358 1.00 91.81 125 GLU A N 1
ATOM 996 C CA . GLU A 1 125 ? 2.041 -13.147 -20.144 1.00 91.81 125 GLU A CA 1
ATOM 997 C C . GLU A 1 125 ? 2.411 -12.199 -21.290 1.00 91.81 125 GLU A C 1
ATOM 999 O O . GLU A 1 125 ? 3.578 -11.822 -21.422 1.00 91.81 125 GLU A O 1
ATOM 1004 N N . ASP A 1 126 ? 1.426 -11.725 -22.059 1.00 92.19 126 ASP A N 1
ATOM 1005 C CA . ASP A 1 126 ? 1.664 -10.766 -23.142 1.00 92.19 126 ASP A CA 1
ATOM 1006 C C . ASP A 1 126 ? 2.233 -9.441 -22.608 1.00 92.19 126 ASP A C 1
ATOM 1008 O O . ASP A 1 126 ? 3.090 -8.805 -23.238 1.00 92.19 126 ASP A O 1
ATOM 1012 N N . LEU A 1 127 ? 1.779 -9.001 -21.429 1.00 91.00 127 LEU A N 1
ATOM 1013 C CA . LEU A 1 127 ? 2.320 -7.827 -20.746 1.00 91.00 127 LEU A CA 1
ATOM 1014 C C . LEU A 1 127 ? 3.802 -8.017 -20.406 1.00 91.00 127 LEU A C 1
ATOM 1016 O O . LEU A 1 127 ? 4.613 -7.142 -20.718 1.00 91.00 127 LEU A O 1
ATOM 1020 N N . ALA A 1 128 ? 4.164 -9.160 -19.826 1.00 91.56 128 ALA A N 1
ATOM 1021 C CA . ALA A 1 128 ? 5.537 -9.472 -19.448 1.00 91.56 128 ALA A CA 1
ATOM 1022 C C . ALA A 1 128 ? 6.459 -9.639 -20.669 1.00 91.56 128 ALA A C 1
ATOM 1024 O O . ALA A 1 128 ? 7.582 -9.132 -20.667 1.00 91.56 128 ALA A O 1
ATOM 1025 N N . GLN A 1 129 ? 5.987 -10.296 -21.734 1.00 92.38 129 GLN A N 1
ATOM 1026 C CA . GLN A 1 129 ? 6.749 -10.487 -22.975 1.00 92.38 129 GLN A CA 1
ATOM 1027 C C . GLN A 1 129 ? 6.974 -9.167 -23.730 1.00 92.38 129 GLN A C 1
ATOM 1029 O O . GLN A 1 129 ? 8.031 -8.951 -24.325 1.00 92.38 129 GLN A O 1
ATOM 1034 N N . SER A 1 130 ? 6.004 -8.249 -23.688 1.00 93.69 130 SER A N 1
ATOM 1035 C CA . SER A 1 130 ? 6.109 -6.954 -24.373 1.00 93.69 130 SER A CA 1
ATOM 1036 C C . SER A 1 130 ? 6.814 -5.859 -23.560 1.00 93.69 130 SER A C 1
ATOM 1038 O O . SER A 1 130 ? 7.105 -4.794 -24.115 1.00 93.69 130 SER A O 1
ATOM 1040 N N . ALA A 1 131 ? 7.140 -6.107 -22.285 1.00 93.06 131 ALA A N 1
ATOM 1041 C CA . ALA A 1 131 ? 7.719 -5.128 -21.361 1.00 93.06 131 ALA A CA 1
ATOM 1042 C C . ALA A 1 131 ? 8.992 -4.452 -21.905 1.00 93.06 131 ALA A C 1
ATOM 1044 O O . ALA A 1 131 ? 9.076 -3.223 -21.931 1.00 93.06 131 ALA A O 1
ATOM 1045 N N . VAL A 1 132 ? 9.939 -5.234 -22.438 1.00 93.00 132 VAL A N 1
ATOM 1046 C CA . VAL A 1 132 ? 11.219 -4.726 -22.975 1.00 93.00 132 VAL A CA 1
ATOM 1047 C C . VAL A 1 132 ? 10.994 -3.751 -24.133 1.00 93.00 132 VAL A C 1
ATOM 1049 O O . VAL A 1 132 ? 11.594 -2.676 -24.189 1.00 93.00 132 VAL A O 1
ATOM 1052 N N . TRP A 1 133 ? 10.104 -4.097 -25.065 1.00 91.94 133 TRP A N 1
ATOM 1053 C CA . TRP A 1 133 ? 9.809 -3.257 -26.227 1.00 91.94 133 TRP A CA 1
ATOM 1054 C C . TRP A 1 133 ? 9.062 -1.985 -25.834 1.00 91.94 133 TRP A C 1
ATOM 1056 O O . TRP A 1 133 ? 9.402 -0.903 -26.316 1.00 91.94 133 TRP A O 1
ATOM 1066 N N . ARG A 1 134 ? 8.092 -2.090 -24.916 1.00 91.81 134 ARG A N 1
ATOM 1067 C CA . ARG A 1 134 ? 7.373 -0.928 -24.370 1.00 91.81 134 ARG A CA 1
ATOM 1068 C C . ARG A 1 134 ? 8.319 0.019 -23.654 1.00 91.81 134 ARG A C 1
ATOM 1070 O O . ARG A 1 134 ? 8.250 1.224 -23.881 1.00 91.81 134 ARG A O 1
ATOM 1077 N N . ARG A 1 135 ? 9.240 -0.517 -22.853 1.00 92.81 135 ARG A N 1
ATOM 1078 C CA . ARG A 1 135 ? 10.272 0.265 -22.177 1.00 92.81 135 ARG A CA 1
ATOM 1079 C C . ARG A 1 135 ? 11.150 1.017 -23.170 1.00 92.81 135 ARG A C 1
ATOM 1081 O O . ARG A 1 135 ? 11.251 2.237 -23.069 1.00 92.81 135 ARG A O 1
ATOM 1088 N N . LYS A 1 136 ? 11.706 0.330 -24.173 1.00 90.81 136 LYS A N 1
ATOM 1089 C CA . LYS A 1 136 ? 12.516 0.964 -25.230 1.00 90.81 136 LYS A CA 1
ATOM 1090 C C . LYS A 1 136 ? 11.742 2.061 -25.961 1.00 90.81 136 LYS A C 1
ATOM 1092 O O . LYS A 1 136 ? 12.279 3.139 -26.199 1.00 90.81 136 LYS A O 1
ATOM 1097 N N . ALA A 1 137 ? 10.473 1.820 -26.286 1.00 91.56 137 ALA A N 1
ATOM 1098 C CA . ALA A 1 137 ? 9.620 2.825 -26.914 1.00 91.56 137 ALA A CA 1
ATOM 1099 C C . ALA A 1 137 ? 9.387 4.044 -26.002 1.00 91.56 137 ALA A C 1
ATOM 1101 O O . ALA A 1 137 ? 9.439 5.179 -26.472 1.00 91.56 137 ALA A O 1
ATOM 1102 N N . MET A 1 138 ? 9.166 3.829 -24.700 1.00 89.00 138 MET A N 1
ATOM 1103 C CA . MET A 1 138 ? 8.979 4.905 -23.721 1.00 89.00 138 MET A CA 1
ATOM 1104 C C . MET A 1 138 ? 10.247 5.716 -23.469 1.00 89.00 138 MET A C 1
ATOM 1106 O O . MET A 1 138 ? 10.157 6.935 -23.346 1.00 89.00 138 MET A O 1
ATOM 1110 N N . LEU A 1 139 ? 11.421 5.088 -23.417 1.00 86.00 139 LEU A N 1
ATOM 1111 C CA . LEU A 1 139 ? 12.694 5.793 -23.242 1.00 86.00 139 LEU A CA 1
ATOM 1112 C C . LEU A 1 139 ? 13.061 6.611 -24.487 1.00 86.00 139 LEU A C 1
ATOM 1114 O O . LEU A 1 139 ? 13.445 7.769 -24.361 1.00 86.00 139 LEU A O 1
ATOM 1118 N N . ASN A 1 140 ? 12.825 6.069 -25.686 1.00 86.50 140 ASN A N 1
ATOM 1119 C CA . ASN A 1 140 ? 13.091 6.765 -26.951 1.00 86.50 140 ASN A CA 1
ATOM 1120 C C . ASN A 1 140 ? 12.075 7.867 -27.289 1.00 86.50 140 ASN A C 1
ATOM 1122 O O . ASN A 1 140 ? 12.303 8.664 -28.203 1.00 86.50 140 ASN A O 1
ATOM 1126 N N . ARG A 1 141 ? 10.935 7.926 -26.592 1.00 83.62 141 ARG A N 1
ATOM 1127 C CA . ARG A 1 141 ? 9.947 8.988 -26.798 1.00 83.62 141 ARG A CA 1
ATOM 1128 C C . ARG A 1 141 ? 10.568 10.326 -26.400 1.00 83.62 141 ARG A C 1
ATOM 1130 O O . ARG A 1 141 ? 11.016 10.486 -25.267 1.00 83.62 141 ARG A O 1
ATOM 1137 N N . ARG A 1 142 ? 10.573 11.316 -27.295 1.00 72.12 142 ARG A N 1
ATOM 1138 C CA . ARG A 1 142 ? 10.974 12.676 -26.908 1.00 72.12 142 ARG A CA 1
ATOM 1139 C C . ARG A 1 142 ? 10.016 13.182 -25.835 1.00 72.12 142 ARG A C 1
ATOM 1141 O O . ARG A 1 142 ? 8.800 13.142 -26.024 1.00 72.12 142 ARG A O 1
ATOM 1148 N N . SER A 1 143 ? 10.569 13.603 -24.704 1.00 66.38 143 SER A N 1
ATOM 1149 C CA . SER A 1 143 ? 9.821 14.354 -23.701 1.00 66.38 143 SER A CA 1
ATOM 1150 C C . SER A 1 143 ? 9.361 15.656 -24.352 1.00 66.38 143 SER A C 1
ATOM 1152 O O . SER A 1 143 ? 10.153 16.294 -25.045 1.00 66.38 143 SER A O 1
ATOM 1154 N N . ALA A 1 144 ? 8.098 16.038 -24.161 1.00 68.62 144 ALA A N 1
ATOM 1155 C CA . ALA A 1 144 ? 7.740 17.439 -24.345 1.00 68.62 144 ALA A CA 1
ATOM 1156 C C . ALA A 1 144 ? 8.613 18.273 -23.394 1.00 68.62 144 ALA A C 1
ATOM 1158 O O . ALA A 1 144 ? 9.003 17.761 -22.340 1.00 68.62 144 ALA A O 1
ATOM 1159 N N . GLU A 1 145 ? 8.947 19.506 -23.772 1.00 70.25 145 GLU A N 1
ATOM 1160 C CA . GLU A 1 145 ? 9.607 20.434 -22.852 1.00 70.25 145 GLU A CA 1
ATOM 1161 C C . GLU A 1 145 ? 8.732 20.549 -21.599 1.00 70.25 145 GLU A C 1
ATOM 1163 O O . GLU A 1 145 ? 7.587 21.000 -21.663 1.00 70.25 145 GLU A O 1
ATOM 1168 N N . LEU A 1 146 ? 9.234 20.012 -20.486 1.00 73.75 146 LEU A N 1
ATOM 1169 C CA . LEU A 1 146 ? 8.592 20.130 -19.188 1.00 73.75 146 LEU A CA 1
ATOM 1170 C C . LEU A 1 146 ? 8.997 21.479 -18.610 1.00 73.75 146 LEU A C 1
ATOM 1172 O O . LEU A 1 146 ? 10.165 21.861 -18.687 1.00 73.75 146 LEU A O 1
ATOM 1176 N N . ASP A 1 147 ? 8.027 22.183 -18.039 1.00 84.25 147 ASP A N 1
ATOM 1177 C CA . ASP A 1 147 ? 8.288 23.373 -17.238 1.00 84.25 147 ASP A CA 1
ATOM 1178 C C . ASP A 1 147 ? 9.324 23.026 -16.149 1.00 84.25 147 ASP A C 1
ATOM 1180 O O . ASP A 1 147 ? 9.130 22.022 -15.452 1.00 84.25 147 ASP A O 1
ATOM 1184 N N . PRO A 1 148 ? 10.417 23.797 -15.994 1.00 87.62 148 PRO A N 1
ATOM 1185 C CA . PRO A 1 148 ? 11.408 23.565 -14.946 1.00 87.62 148 PRO A CA 1
ATOM 1186 C C . PRO A 1 148 ? 10.789 23.409 -13.552 1.00 87.62 148 PRO A C 1
ATOM 1188 O O . PRO A 1 148 ? 11.198 22.526 -12.806 1.00 87.62 148 PRO A O 1
ATOM 1191 N N . SER A 1 149 ? 9.735 24.171 -13.242 1.00 87.94 149 SER A N 1
ATOM 1192 C CA . SER A 1 149 ? 9.028 24.056 -11.960 1.00 87.94 149 SER A CA 1
ATOM 1193 C C . SER A 1 149 ? 8.386 22.679 -11.761 1.00 87.94 149 SER A C 1
ATOM 1195 O O . SER A 1 149 ? 8.406 22.126 -10.664 1.00 87.94 149 SER A O 1
ATOM 1197 N N . HIS A 1 150 ? 7.855 22.072 -12.826 1.00 89.00 150 HIS A N 1
ATOM 1198 C CA . HIS A 1 150 ? 7.297 20.724 -12.764 1.00 89.00 150 HIS A CA 1
ATOM 1199 C C . HIS A 1 150 ? 8.380 19.672 -12.529 1.00 89.00 150 HIS A C 1
ATOM 1201 O O . HIS A 1 150 ? 8.117 18.671 -11.867 1.00 89.00 150 HIS A O 1
ATOM 1207 N N . VAL A 1 151 ? 9.575 19.872 -13.088 1.00 88.38 151 VAL A N 1
ATOM 1208 C CA . VAL A 1 151 ? 10.707 18.963 -12.874 1.00 88.38 151 VAL A CA 1
ATOM 1209 C C . VAL A 1 151 ? 11.145 19.017 -11.414 1.00 88.38 151 VAL A C 1
ATOM 1211 O O . VAL A 1 151 ? 11.228 17.967 -10.784 1.00 88.38 151 VAL A O 1
ATOM 1214 N N . ASP A 1 152 ? 11.316 20.219 -10.863 1.00 91.06 152 ASP A N 1
ATOM 1215 C CA . ASP A 1 152 ? 11.709 20.409 -9.463 1.00 91.06 152 ASP A CA 1
ATOM 1216 C C . ASP A 1 152 ? 10.704 19.752 -8.500 1.00 91.06 152 ASP A C 1
ATOM 1218 O O . ASP A 1 152 ? 11.100 19.009 -7.603 1.00 91.06 152 ASP A O 1
ATOM 1222 N N . HIS A 1 153 ? 9.397 19.924 -8.737 1.00 90.56 153 HIS A N 1
ATOM 1223 C CA . HIS A 1 153 ? 8.356 19.270 -7.934 1.00 90.56 153 HIS A CA 1
ATOM 1224 C C . HIS A 1 153 ? 8.389 17.737 -8.013 1.00 90.56 153 HIS A C 1
ATOM 1226 O O . HIS A 1 153 ? 8.144 17.057 -7.013 1.00 90.56 153 HIS A O 1
ATOM 1232 N N . LEU A 1 154 ? 8.665 17.172 -9.195 1.00 91.50 154 LEU A N 1
ATOM 1233 C CA . LEU A 1 154 ? 8.777 15.720 -9.356 1.00 91.50 154 LEU A CA 1
ATOM 1234 C C . LEU A 1 154 ? 9.992 15.157 -8.614 1.00 91.50 154 LEU A C 1
ATOM 1236 O O . LEU A 1 154 ? 9.872 14.088 -8.015 1.00 91.50 154 LEU A O 1
ATOM 1240 N N . GLU A 1 155 ? 11.126 15.859 -8.650 1.00 91.44 155 GLU A N 1
ATOM 1241 C CA . GLU A 1 155 ? 12.348 15.478 -7.933 1.00 91.44 155 GLU A CA 1
ATOM 1242 C C . GLU A 1 155 ? 12.161 15.572 -6.413 1.00 91.44 155 GLU A C 1
ATOM 1244 O O . GLU A 1 155 ? 12.499 14.633 -5.693 1.00 91.44 155 GLU A O 1
ATOM 1249 N N . GLU A 1 156 ? 11.547 16.653 -5.923 1.00 93.62 156 GLU A N 1
ATOM 1250 C CA . GLU A 1 156 ? 11.211 16.818 -4.503 1.00 93.62 156 GLU A CA 1
ATOM 1251 C C . GLU A 1 156 ? 10.311 15.675 -4.012 1.00 93.62 156 GLU A C 1
ATOM 1253 O O . GLU A 1 156 ? 10.661 14.969 -3.065 1.00 93.62 156 GLU A O 1
ATOM 1258 N N . THR A 1 157 ? 9.208 15.412 -4.724 1.00 92.25 157 THR A N 1
ATOM 1259 C CA . THR A 1 157 ? 8.265 14.337 -4.369 1.00 92.25 157 THR A CA 1
ATOM 1260 C C . THR A 1 157 ? 8.939 12.962 -4.415 1.00 92.25 157 THR A C 1
ATOM 1262 O O . THR A 1 157 ? 8.716 12.125 -3.542 1.00 92.25 157 THR A O 1
ATOM 1265 N N . ALA A 1 158 ? 9.791 12.701 -5.413 1.00 92.38 158 ALA A N 1
ATOM 1266 C CA . ALA A 1 158 ? 10.543 11.448 -5.487 1.00 92.38 158 ALA A CA 1
ATOM 1267 C C . ALA A 1 158 ? 11.513 11.289 -4.301 1.00 92.38 158 ALA A C 1
ATOM 1269 O O . ALA A 1 158 ? 11.662 10.183 -3.776 1.00 92.38 158 ALA A O 1
ATOM 1270 N N . GLY A 1 159 ? 12.135 12.384 -3.853 1.00 94.12 159 GLY A N 1
ATOM 1271 C CA . GLY A 1 159 ? 12.979 12.414 -2.661 1.00 94.12 159 GLY A CA 1
ATOM 1272 C C . GLY A 1 159 ? 12.207 12.086 -1.381 1.00 94.12 159 GLY A C 1
ATOM 1273 O O . GLY A 1 159 ? 12.660 11.256 -0.591 1.00 94.12 159 GLY A O 1
ATOM 1274 N N . GLU A 1 160 ? 11.027 12.676 -1.195 1.00 94.00 160 GLU A N 1
ATOM 1275 C CA . GLU A 1 160 ? 10.147 12.391 -0.054 1.00 94.00 160 GLU A CA 1
ATOM 1276 C C . GLU A 1 160 ? 9.683 10.927 -0.032 1.00 94.00 160 GLU A C 1
ATOM 1278 O O . GLU A 1 160 ? 9.751 10.261 1.002 1.00 94.00 160 GLU A O 1
ATOM 1283 N N . GLU A 1 161 ? 9.265 10.385 -1.178 1.00 93.38 161 GLU A N 1
ATOM 1284 C CA . GLU A 1 161 ? 8.835 8.987 -1.296 1.00 93.38 161 GLU A CA 1
ATOM 1285 C C . GLU A 1 161 ? 9.982 7.998 -1.030 1.00 93.38 161 GLU A C 1
ATOM 1287 O O . GLU A 1 161 ? 9.768 6.940 -0.430 1.00 93.38 161 GLU A O 1
ATOM 1292 N N . LEU A 1 162 ? 11.212 8.339 -1.432 1.00 92.94 162 LEU A N 1
ATOM 1293 C CA . LEU A 1 162 ? 12.404 7.545 -1.131 1.00 92.94 162 LEU A CA 1
ATOM 1294 C C . LEU A 1 162 ? 12.715 7.550 0.372 1.00 92.94 162 LEU A C 1
ATOM 1296 O O . LEU A 1 162 ? 13.021 6.496 0.940 1.00 92.94 162 LEU A O 1
ATOM 1300 N N . GLN A 1 163 ? 12.600 8.713 1.025 1.00 91.25 163 GLN A N 1
ATOM 1301 C CA . GLN A 1 163 ? 12.755 8.845 2.478 1.00 91.25 163 GLN A CA 1
ATOM 1302 C C . GLN A 1 163 ? 11.684 8.048 3.230 1.00 91.25 163 GLN A C 1
ATOM 1304 O O . GLN A 1 163 ? 12.009 7.344 4.184 1.00 91.25 163 GLN A O 1
ATOM 1309 N N . ALA A 1 164 ? 10.436 8.085 2.759 1.00 90.00 164 ALA A N 1
ATOM 1310 C CA . ALA A 1 164 ? 9.329 7.294 3.298 1.00 90.00 164 ALA A CA 1
ATOM 1311 C C . ALA A 1 164 ? 9.453 5.781 3.018 1.00 90.00 164 ALA A C 1
ATOM 1313 O O . ALA A 1 164 ? 8.684 4.986 3.556 1.00 90.00 164 ALA A O 1
ATOM 1314 N N . GLY A 1 165 ? 10.410 5.370 2.179 1.00 90.88 165 GLY A N 1
ATOM 1315 C CA . GLY A 1 165 ? 10.635 3.973 1.811 1.00 90.88 165 GLY A CA 1
ATOM 1316 C C . GLY A 1 165 ? 9.616 3.400 0.833 1.00 90.88 165 GLY A C 1
ATOM 1317 O O . GLY A 1 165 ? 9.524 2.183 0.710 1.00 90.88 165 GLY A O 1
ATOM 1318 N N . PHE A 1 166 ? 8.865 4.251 0.130 1.00 90.25 166 PHE A N 1
ATOM 1319 C CA . PHE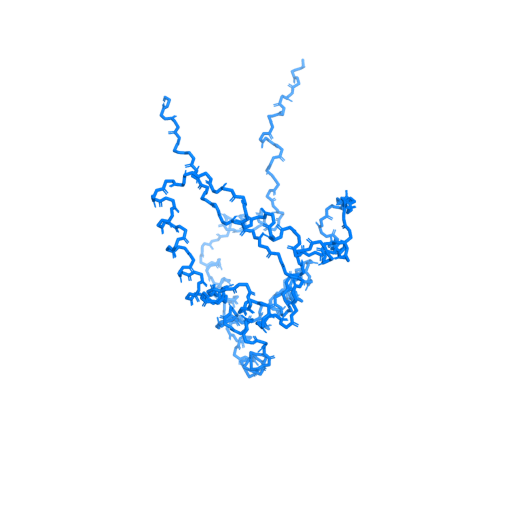 A 1 166 ? 7.912 3.827 -0.901 1.00 90.25 166 PHE A CA 1
ATOM 1320 C C . PHE A 1 166 ? 8.598 3.457 -2.220 1.00 90.25 166 PHE A C 1
ATOM 1322 O O . PHE A 1 166 ? 8.020 2.731 -3.028 1.00 90.25 166 PHE A O 1
ATOM 1329 N N . LEU A 1 167 ? 9.819 3.952 -2.442 1.00 91.88 167 LEU A N 1
ATOM 1330 C CA . LEU A 1 167 ? 10.616 3.695 -3.637 1.00 91.88 167 LEU A CA 1
ATOM 1331 C C . LEU A 1 167 ? 11.960 3.052 -3.300 1.00 91.88 167 LEU A C 1
ATOM 1333 O O . LEU A 1 167 ? 12.499 3.214 -2.206 1.00 91.88 167 LEU A O 1
ATOM 1337 N N . GLU A 1 168 ? 12.517 2.386 -4.308 1.00 90.44 168 GLU A N 1
ATOM 1338 C CA . GLU A 1 168 ? 13.883 1.873 -4.328 1.00 90.44 168 GLU A CA 1
ATOM 1339 C C . GLU A 1 168 ? 14.653 2.560 -5.463 1.00 90.44 168 GLU A C 1
ATOM 1341 O O . GLU A 1 168 ? 14.085 2.863 -6.518 1.00 90.44 168 GLU A O 1
ATOM 1346 N N . GLY A 1 169 ? 15.941 2.816 -5.245 1.00 89.94 169 GLY A N 1
ATOM 1347 C CA . GLY A 1 169 ? 16.801 3.559 -6.165 1.00 89.94 169 GLY A CA 1
ATOM 1348 C C . GLY A 1 169 ? 17.489 4.754 -5.487 1.00 89.94 169 GLY A C 1
ATOM 1349 O O . GLY A 1 169 ? 17.624 4.760 -4.262 1.00 89.94 169 GLY A O 1
ATOM 1350 N N . PRO A 1 170 ? 17.931 5.765 -6.257 1.00 92.31 170 PRO A N 1
ATOM 1351 C CA . PRO A 1 170 ? 17.823 5.873 -7.714 1.00 92.31 170 PRO A CA 1
ATOM 1352 C C . PRO A 1 170 ? 18.658 4.811 -8.445 1.00 92.31 170 PRO A C 1
ATOM 1354 O O . PRO A 1 170 ? 19.738 4.431 -8.002 1.00 92.31 170 PRO A O 1
ATOM 1357 N N . PHE A 1 171 ? 18.158 4.335 -9.587 1.00 93.12 171 PHE A N 1
ATOM 1358 C CA . PHE A 1 171 ? 18.904 3.441 -10.475 1.00 93.12 171 PHE A CA 1
ATOM 1359 C C . PHE A 1 171 ? 19.449 4.233 -11.665 1.00 93.12 171 PHE A C 1
ATOM 1361 O O . PHE A 1 171 ? 18.685 4.847 -12.405 1.00 93.12 171 PHE A O 1
ATOM 1368 N N . GLU A 1 172 ? 20.762 4.182 -11.887 1.00 91.69 172 GLU A N 1
ATOM 1369 C CA . GLU A 1 172 ? 21.424 4.974 -12.938 1.00 91.69 172 GLU A CA 1
ATOM 1370 C C . GLU A 1 172 ? 21.355 4.336 -14.337 1.00 91.69 172 GLU A C 1
ATOM 1372 O O . GLU A 1 172 ? 21.695 4.966 -15.337 1.00 91.69 172 GLU A O 1
ATOM 1377 N N . SER A 1 173 ? 20.940 3.070 -14.441 1.00 92.19 173 SER A N 1
ATOM 1378 C CA . SER A 1 173 ? 20.871 2.362 -15.723 1.00 92.19 173 SER A CA 1
ATOM 1379 C C . SER A 1 173 ? 19.799 1.275 -15.745 1.00 92.19 173 SER A C 1
ATOM 1381 O O . SER A 1 173 ? 19.457 0.703 -14.711 1.00 92.19 173 SER A O 1
ATOM 1383 N N . GLU A 1 174 ? 19.327 0.915 -16.946 1.00 92.00 174 GLU A N 1
ATOM 1384 C CA . GLU A 1 174 ? 18.419 -0.231 -17.131 1.00 92.00 174 GLU A CA 1
ATOM 1385 C C . GLU A 1 174 ? 19.019 -1.527 -16.568 1.00 92.00 174 GLU A C 1
ATOM 1387 O O . GLU A 1 174 ? 18.306 -2.353 -16.005 1.00 92.00 174 GLU A O 1
ATOM 1392 N N . ARG A 1 175 ? 20.342 -1.698 -16.682 1.00 93.50 175 ARG A N 1
ATOM 1393 C CA . ARG A 1 175 ? 21.036 -2.881 -16.171 1.00 93.50 175 ARG A CA 1
ATOM 1394 C C . ARG A 1 175 ? 20.922 -2.993 -14.651 1.00 93.50 175 ARG A C 1
ATOM 1396 O O . ARG A 1 175 ? 20.638 -4.083 -14.171 1.00 93.50 175 ARG A O 1
ATOM 1403 N N . ALA A 1 176 ? 21.087 -1.887 -13.925 1.00 95.19 176 ALA A N 1
ATOM 1404 C CA . ALA A 1 176 ? 20.939 -1.871 -12.470 1.00 95.19 176 ALA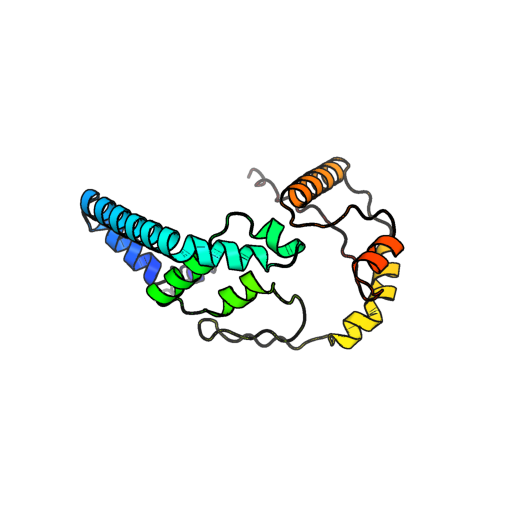 A CA 1
ATOM 1405 C C . ALA A 1 176 ? 19.518 -2.279 -12.040 1.00 95.19 176 ALA A C 1
ATOM 1407 O O . ALA A 1 176 ? 19.356 -3.053 -11.102 1.00 95.19 176 ALA A O 1
ATOM 1408 N N . VAL A 1 177 ? 18.492 -1.833 -12.776 1.00 94.38 177 VAL A N 1
ATOM 1409 C CA . VAL A 1 177 ? 17.092 -2.223 -12.528 1.00 94.38 177 VAL A CA 1
ATO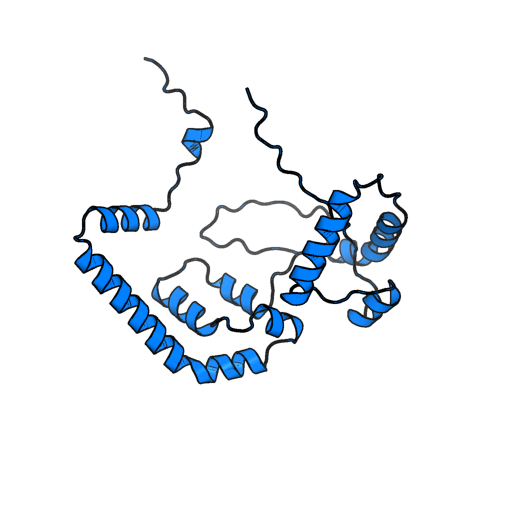M 1410 C C . VAL A 1 177 ? 16.869 -3.715 -12.807 1.00 94.38 177 VAL A C 1
ATOM 1412 O O . VAL A 1 177 ? 16.249 -4.416 -12.010 1.00 94.38 177 VAL A O 1
ATOM 1415 N N . THR A 1 178 ? 17.403 -4.229 -13.918 1.00 94.88 178 THR A N 1
ATOM 1416 C CA . THR A 1 178 ? 17.317 -5.658 -14.260 1.00 94.88 178 THR A CA 1
ATOM 1417 C C . THR A 1 178 ? 18.031 -6.543 -13.239 1.00 94.88 178 THR A C 1
ATOM 1419 O O . THR A 1 178 ? 17.510 -7.600 -12.892 1.00 94.88 178 THR A O 1
ATOM 1422 N N . GLU A 1 179 ? 19.197 -6.125 -12.744 1.00 95.56 179 GLU A N 1
ATOM 1423 C CA . GLU A 1 179 ? 19.927 -6.832 -11.684 1.00 95.56 179 GLU A CA 1
ATOM 1424 C C . GLU A 1 179 ? 19.149 -6.806 -10.361 1.00 95.56 179 GLU A C 1
ATOM 1426 O O . GLU A 1 179 ? 19.044 -7.842 -9.710 1.00 95.56 179 GLU A O 1
ATOM 1431 N N . PHE A 1 180 ? 18.525 -5.675 -10.015 1.00 93.38 180 PHE A N 1
ATOM 1432 C CA . PHE A 1 180 ? 17.688 -5.545 -8.820 1.00 93.38 180 PHE A CA 1
ATOM 1433 C C . PHE A 1 180 ? 16.472 -6.488 -8.835 1.00 93.38 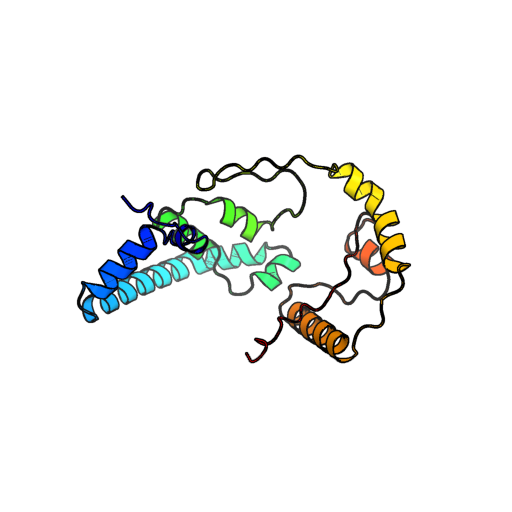180 PHE A C 1
ATOM 1435 O O . PHE A 1 180 ? 16.216 -7.175 -7.850 1.00 93.38 180 PHE A O 1
ATOM 1442 N N . PHE A 1 181 ? 15.742 -6.571 -9.954 1.00 91.88 181 PHE A N 1
ATOM 1443 C CA . PHE A 1 181 ? 14.588 -7.476 -10.080 1.00 91.88 181 PHE A CA 1
ATOM 1444 C C . PHE A 1 181 ? 14.964 -8.929 -10.413 1.00 91.88 181 PHE A C 1
ATOM 1446 O O . PHE A 1 181 ? 14.113 -9.816 -10.353 1.00 91.88 181 PHE A O 1
ATOM 1453 N N . GLY A 1 182 ? 16.207 -9.190 -10.829 1.00 94.94 182 GLY A N 1
ATOM 1454 C CA . GLY A 1 182 ? 16.655 -10.505 -11.301 1.00 94.94 182 GLY A CA 1
ATOM 1455 C C . GLY A 1 182 ? 16.060 -10.941 -12.650 1.00 94.94 182 GLY A C 1
ATOM 1456 O O . GLY A 1 182 ? 16.253 -12.083 -13.069 1.00 94.94 182 GLY A O 1
ATOM 1457 N N . HIS A 1 183 ? 15.332 -10.066 -13.350 1.00 93.44 183 HIS A N 1
ATOM 1458 C CA . HIS A 1 183 ? 14.761 -10.334 -14.670 1.00 93.44 183 HIS A CA 1
ATOM 1459 C C . HIS A 1 183 ? 14.585 -9.048 -15.485 1.00 93.44 183 HIS A C 1
ATOM 1461 O O . HIS A 1 183 ? 14.393 -7.974 -14.928 1.00 93.44 183 HIS A O 1
ATOM 1467 N N . ASP A 1 184 ? 14.522 -9.147 -16.817 1.00 93.69 184 ASP A N 1
ATOM 1468 C CA . ASP A 1 184 ? 14.346 -7.977 -17.705 1.00 93.69 184 ASP A CA 1
ATOM 1469 C C . ASP A 1 184 ? 12.870 -7.646 -18.033 1.00 93.69 184 ASP A C 1
ATOM 1471 O O . ASP A 1 184 ? 12.560 -6.720 -18.780 1.00 93.69 184 ASP A O 1
ATOM 1475 N N . ARG A 1 185 ? 11.921 -8.402 -17.465 1.00 92.50 185 ARG A N 1
ATOM 1476 C CA . ARG A 1 185 ? 10.470 -8.262 -17.698 1.00 92.50 185 ARG A CA 1
ATOM 1477 C C . ARG A 1 185 ? 9.821 -7.160 -16.846 1.00 92.50 185 ARG A C 1
ATOM 1479 O O . ARG A 1 185 ? 8.799 -7.387 -16.211 1.00 92.50 185 ARG A O 1
ATOM 1486 N N . TRP A 1 186 ? 10.419 -5.975 -16.811 1.00 92.12 186 TRP A N 1
ATOM 1487 C CA . TRP A 1 186 ? 9.885 -4.794 -16.120 1.00 92.12 186 TRP A CA 1
ATOM 1488 C C . TRP A 1 186 ? 9.606 -3.664 -17.118 1.00 92.12 186 TRP A C 1
ATOM 1490 O O . TRP A 1 186 ? 10.240 -3.559 -18.171 1.00 92.12 186 TRP A O 1
ATOM 1500 N N . SER A 1 187 ? 8.625 -2.822 -16.789 1.00 90.62 187 SER A N 1
ATOM 1501 C CA . SER A 1 187 ? 8.185 -1.690 -17.614 1.00 90.62 187 SER A CA 1
ATOM 1502 C C . SER A 1 187 ? 8.502 -0.361 -16.933 1.00 90.62 187 SER A C 1
ATOM 1504 O O . SER A 1 187 ? 8.662 -0.307 -15.718 1.00 90.62 187 SER A O 1
ATOM 1506 N N . VAL A 1 188 ? 8.551 0.719 -17.715 1.00 90.50 188 VAL A N 1
ATOM 1507 C CA . VAL A 1 188 ? 8.691 2.089 -17.197 1.00 90.50 188 VAL A CA 1
ATOM 1508 C C . VAL A 1 188 ? 7.438 2.893 -17.483 1.00 90.50 188 VAL A C 1
ATOM 1510 O O . VAL A 1 188 ? 6.847 2.787 -18.560 1.00 90.50 188 VAL A O 1
ATOM 1513 N N . VAL A 1 189 ? 7.076 3.742 -16.530 1.00 88.62 189 VAL A N 1
ATOM 1514 C CA . VAL A 1 189 ? 6.045 4.763 -16.688 1.00 88.62 189 VAL A CA 1
ATOM 1515 C C . VAL A 1 189 ? 6.679 6.095 -16.328 1.00 88.62 189 VAL A C 1
ATOM 1517 O O . VAL A 1 189 ? 7.341 6.216 -15.300 1.00 88.62 189 VAL A O 1
ATOM 1520 N N . ARG A 1 190 ? 6.514 7.094 -17.197 1.00 86.88 190 ARG A N 1
ATOM 1521 C CA . ARG A 1 190 ? 7.005 8.442 -16.915 1.00 86.88 190 ARG A CA 1
ATOM 1522 C C . ARG A 1 190 ? 6.079 9.112 -15.914 1.00 86.88 190 ARG A C 1
ATOM 1524 O O . ARG A 1 190 ? 4.863 9.104 -16.107 1.00 86.88 190 ARG A O 1
ATOM 1531 N N . ARG A 1 191 ? 6.667 9.709 -14.883 1.00 88.12 191 ARG A N 1
ATOM 1532 C CA . ARG A 1 191 ? 5.945 10.580 -13.960 1.00 88.12 191 ARG A CA 1
ATOM 1533 C C . ARG A 1 191 ? 5.533 11.864 -14.675 1.00 88.12 191 ARG A C 1
ATOM 1535 O O . ARG A 1 191 ? 6.174 12.283 -15.640 1.00 88.12 191 ARG A O 1
ATOM 1542 N N . PHE A 1 192 ? 4.440 12.455 -14.218 1.00 86.06 192 PHE A N 1
ATOM 1543 C CA . PHE A 1 192 ? 3.920 13.717 -14.725 1.00 86.06 192 PHE A CA 1
ATOM 1544 C C . PHE A 1 192 ? 3.277 14.489 -13.576 1.00 86.06 192 PHE A C 1
ATOM 1546 O O . PHE A 1 192 ? 2.769 13.887 -12.632 1.00 86.06 192 PHE A O 1
ATOM 1553 N N . VAL A 1 193 ? 3.306 15.817 -13.667 1.00 86.38 193 VAL A N 1
ATOM 1554 C CA . VAL A 1 193 ? 2.653 16.698 -12.695 1.00 86.38 193 VAL A CA 1
ATOM 1555 C C . VAL A 1 193 ? 1.197 16.899 -13.096 1.00 86.38 193 VAL A C 1
ATOM 1557 O O . VAL A 1 193 ? 0.887 17.121 -14.269 1.00 86.38 193 VAL A O 1
ATOM 1560 N N . LEU A 1 194 ? 0.302 16.830 -12.113 1.00 82.56 194 LEU A N 1
ATOM 1561 C CA . LEU A 1 194 ? -1.089 17.243 -12.248 1.00 82.56 194 LEU A CA 1
ATOM 1562 C C . LEU A 1 194 ? -1.254 18.618 -11.603 1.00 82.56 194 LEU A C 1
ATOM 1564 O O . LEU A 1 194 ? -1.343 18.728 -10.384 1.00 82.56 194 LEU A O 1
ATOM 1568 N N . VAL A 1 195 ? -1.312 19.665 -12.425 1.00 78.75 195 VAL A N 1
ATOM 1569 C CA . VAL A 1 195 ? -1.647 21.011 -11.950 1.00 78.75 195 VAL A CA 1
ATOM 1570 C C . VAL A 1 195 ? -3.163 21.088 -11.815 1.00 78.75 195 VAL A C 1
ATOM 1572 O O . VAL A 1 195 ? -3.887 21.140 -12.812 1.00 78.75 195 VAL A O 1
ATOM 1575 N N . GLN A 1 196 ? -3.661 21.047 -10.582 1.00 75.81 196 GLN A N 1
ATOM 1576 C CA . GLN A 1 196 ? -5.070 21.312 -10.324 1.00 75.81 196 GLN A CA 1
ATOM 1577 C C . GLN A 1 196 ? -5.314 22.800 -10.597 1.00 75.81 196 GLN A C 1
ATOM 1579 O O . GLN A 1 196 ? -4.692 23.653 -9.971 1.00 75.81 196 GLN A O 1
ATOM 1584 N N . GLY A 1 197 ? -6.160 23.112 -11.584 1.00 69.88 197 GLY A N 1
ATOM 1585 C CA . GLY A 1 197 ? -6.444 24.498 -11.948 1.00 69.88 197 GLY A CA 1
ATOM 1586 C C . GLY A 1 197 ? -6.934 25.279 -10.730 1.00 69.88 197 GLY A C 1
ATOM 1587 O O . GLY A 1 197 ? -7.866 24.837 -10.057 1.00 69.88 197 GLY A O 1
ATOM 1588 N N . SER A 1 198 ? -6.313 26.427 -10.455 1.00 57.09 198 SER A N 1
ATOM 1589 C CA . SER A 1 198 ? -6.910 27.439 -9.584 1.00 57.09 198 SER A CA 1
ATOM 1590 C C . SER A 1 198 ? -8.299 27.756 -10.128 1.00 57.09 198 SER A C 1
ATOM 1592 O O . SER A 1 198 ? -8.447 27.874 -11.350 1.00 57.09 198 SER A O 1
ATOM 1594 N N . GLU A 1 199 ? -9.308 27.858 -9.257 1.00 51.44 199 GLU A N 1
ATOM 1595 C CA . GLU A 1 199 ? -10.619 28.370 -9.657 1.00 51.44 199 GLU A CA 1
ATOM 1596 C C . GLU A 1 199 ? -10.388 29.614 -10.513 1.00 51.44 199 GLU A C 1
ATOM 1598 O O . GLU A 1 199 ? -9.727 30.561 -10.092 1.00 51.44 199 GLU A O 1
ATOM 1603 N N . ALA A 1 200 ? -10.828 29.558 -11.769 1.00 46.44 200 ALA A N 1
ATOM 1604 C CA . ALA A 1 200 ? -10.845 30.739 -12.600 1.00 46.44 200 ALA A CA 1
ATOM 1605 C C . ALA A 1 200 ? -11.769 31.724 -11.885 1.00 46.44 200 ALA A C 1
ATOM 1607 O O . ALA A 1 200 ? -12.974 31.468 -11.836 1.00 46.44 200 ALA A O 1
ATOM 1608 N N . ASP A 1 201 ? -11.189 32.779 -11.306 1.00 47.66 201 ASP A N 1
ATOM 1609 C CA . ASP A 1 201 ? -11.913 33.947 -10.813 1.00 47.66 201 ASP A CA 1
ATOM 1610 C C . ASP A 1 201 ? -12.985 34.299 -11.856 1.00 47.66 201 ASP A C 1
ATOM 1612 O O . ASP A 1 201 ? -12.676 34.664 -12.997 1.00 47.66 201 ASP A O 1
ATOM 1616 N N . ARG A 1 202 ? -14.248 34.083 -11.486 1.00 38.69 202 ARG A N 1
ATOM 1617 C CA . ARG A 1 202 ? -15.434 34.487 -12.242 1.00 38.69 202 ARG A CA 1
ATOM 1618 C C . ARG A 1 202 ? -16.079 35.671 -11.555 1.00 38.69 202 ARG A C 1
ATOM 1620 O O . ARG A 1 202 ? -16.222 35.608 -10.316 1.00 38.69 202 ARG A O 1
#

Foldseek 3Di:
DDDDDCDPCNVPPCPDPVNVVVVCCCVVDDPVVVVVVVVVVVVVLVVLCVVCVVVQVVLLVPADPLLSLLCPPPDLVSVLVVCVVVVPQDSCVSVCSSPNDDPDDDDDDGPVDDDDDDDDPAHPVRLLVCQLVQQVVVVPDDDDPDDPVFVVVVVVVVVVCVVSSVDDDPDPDLVSVCVVVVHSSHHDDDDGDDDDDDPPPD

=== Feature glossary ===
Each block in this record encodes a different view of the same protein. In brief:

Predicted aligned error. PAE(i, j) answers: if I align the predicted and true structures on residue i, how far off (in Å) do I expect residue j to be? A block-diagonal PAE matrix with low values on the blocks and high values off-diagonal is the signature of a multi-domain protein with confidently predicted domains but uncertain inter-domain orientation.

Contact-map, Ramachandran, and PAE plots. Plot images: a contact map (which residues are close in 3D, as an N×N binary image), a Ramachandran scatter (backbone torsion angles, revealing secondary-structure composition at a glance), and — for AlphaFold structures — a PAE heatmap (pairwise prediction confidence).

Backbone torsions (φ/ψ). φ (phi) and ψ (psi) are the two rotatable backbone dihedrals per residue: φ is the C(i-1)–N–Cα–C torsion, ψ is the N–Cα–C–N(i+1) torsion, both in degrees on (−180°, 180°]. α-helical residues cluster near (−60°, −45°); β-strand residues near (−120°, +130°). A Ramachandran plot is simply a scatter of (φ, ψ) for every residue.

Foldseek 3Di. A 3Di character summarizes, for each residue, the relative orientation of the Cα frame of its nearest spatial neighbor. Because it encodes fold topology rather than chemistry, 3Di alignments detect remote structural similarity that sequence alignment misses.

Radius of gyration, Cα contacts, bounding box. Three whole-structure scalars: the radius of gyration (RMS distance of Cα from centroid, in Å), the count of Cα–Cα contacts (pairs closer than 8 Å and separated by more than four residues in sequence — i.e. tertiary, not local, contacts), and the bounding-box dimensions. Together they distinguish compact globular folds from extended fibres or disordered chains.

Sequence. Sequence gives the chain of amino acids in standard one-letter code (A=alanine, C=cysteine, …, Y=tyrosine), read N→C. It is the only feature that is directly encoded by the gene; all structural features are derived from the folded form of this sequence.

mmCIF coordinates. Atomic coordinates in PDBx/mmCIF format — the same representation the Protein Data Bank distributes. Each line of the _atom_site loop places one backbone atom in Cartesian space (units: ångströms, origin: arbitrary).

Secondary structure (3-state, P-SEA). Three-state secondary structure (P-SEA) collapses the eight DSSP classes into helix (a), strand (b), and coil (c). P-SEA assigns these from Cα geometry alone — distances and angles — without requiring backbone oxygens, so it works on any Cα trace.

InterPro / GO / CATH / organism. Functional annotations link the protein to curated databases. InterPro entries identify conserved domains and families by matching the sequence against member-database signatures (Pfam, PROSITE, CDD, …). Gene Ontology (GO) terms describe molecular function, biological process, and cellular component in a controlled vocabulary. CATH places the structure in a hierarchical fold classification (Class/Architecture/Topology/Homologous-superfamily). The organism is the source species.

B-factor. B-factor (Debye–Waller factor) reflects atomic displacement in the crystal lattice. It is an experimental observable (units Å²), not a prediction; low values mean the atom is pinned down, high values mean it moves or is heterogeneous across the crystal.

Rendered structure images. Structure images are PyMOL renders from six orthogonal camera directions. Cartoon representation draws helices as coils and strands as arrows; sticks shows the backbone as bonds; surface shows the solvent-excluded envelope. Rainbow coloring maps sequence position to hue (blue→red, N→C); chain coloring assigns a distinct color per polypeptide.

Solvent-accessible surface area. Solvent-accessible surface area (SASA) is the area in Å² traced out by the centre of a 1.4 Å probe sphere (a water molecule) rolled over the protein's van der Waals surface (Shrake–Rupley / Lee–Richards construction). Buried residues have near-zero SASA; fully exposed residues can exceed 200 Å². The total SASA scales roughly with the number of surface residues.

Secondary structure (8-state, DSSP). The SS8 string is DSSP's per-residue secondary-structure call. α-helix (H) means an i→i+4 H-bond ladder; β-strand (E) means the residue participates in a β-sheet; 3₁₀ (G) and π (I) are tighter and wider helices; T/S are turns/bends; '-' is loop.

pLDDT. For AlphaFold models, the B-factor field carries pLDDT — the model's own estimate of local accuracy on a 0–100 scale. Regions with pLDDT<50 should be treated as essentially unmodeled; they often correspond to intrinsically disordered segments.

Nearest PDB structures. Nearest PDB neighbors are the top structural matches found by Foldseek when searching this structure against the entire Protein Data Bank. Each hit reports a TM-score (0 to 1; >0.5 almost always implies the same fold) and an E-value. These are *structural* homologs — they may share no detectable sequence similarity.